Protein AF-A0A9K3JDZ4-F1 (afdb_monomer)

Solvent-accessible surface area (backbone atoms only — not comparable to full-atom values): 12492 Å² total; per-residue (Å²): 131,87,83,78,82,84,79,79,81,72,88,77,66,78,80,83,74,77,85,64,82,83,71,72,88,75,48,63,47,98,85,71,48,80,47,64,96,79,37,74,64,60,51,60,72,42,41,61,60,50,49,48,55,56,63,69,55,52,90,80,76,64,76,84,56,50,74,68,51,48,47,49,57,54,57,66,72,47,75,72,83,72,75,54,67,70,57,53,45,48,52,64,68,46,61,93,58,60,42,57,61,80,76,47,37,33,51,42,71,93,77,52,25,32,39,37,37,27,75,69,46,71,50,79,28,79,38,77,72,57,52,39,73,35,48,41,70,56,48,57,51,53,45,73,52,72,70,44,52,86,74,66,50,64,67,61,58,50,49,51,52,48,51,37,50,37,58,78,64,67,41,82,46,75,93,75,36,41,41,66,88,75,86,77,80,80,75,74,73,53,45,92,88,73,76,52,122

Foldseek 3Di:
DDDDDDDDDPPPPPDPPPPDPPPPDFDADPVRDTDDPPDPVNCVVCVVVVVVVVVVVPVPPPPPDDPVRVVVVVVVVDDPPDADPVVVVVCVVVVVPPQADFDAWEQDVVQRWIWTDHPNDIDIGSYLLSCLQDEPVNLVSHLVHDYHYVVVDPVVVVSSVVSVVCVVVPNPDPSSHHDYDDDDPPPPPQPPPPRDD

Organism: Helianthus annuus (NCBI:txid4232)

Mean predicted aligned error: 20.4 Å

Sequence (197 aa):
MPIEPETVDTENIDEIVFEGETSKSMYVRADGMEFDPFDKEWMKENLEDIDEQLKNRTSTDNPKDSFQEWRKRFLSKIEKPTPPETQVDFLKFEKVTPHGKILSWMFVKEIHCVAIKREHGIQYFNSMLSILTLPFYDVAALSKLEIMNRSNYYGATLFTRKVKFKRRRGWKDELYKPQFPVYQQIKFTLDPLTNTA

Structure (mmCIF, N/CA/C/O backbone):
data_AF-A0A9K3JDZ4-F1
#
_entry.id   AF-A0A9K3JDZ4-F1
#
loop_
_atom_site.group_PDB
_atom_site.id
_atom_site.type_symbol
_atom_site.label_atom_id
_atom_site.label_alt_id
_atom_site.label_comp_id
_atom_site.label_asym_id
_atom_site.label_entity_id
_atom_site.label_seq_id
_atom_site.pdbx_PDB_ins_code
_atom_site.Cartn_x
_atom_site.Cartn_y
_atom_site.Cartn_z
_atom_site.occupancy
_atom_site.B_iso_or_equiv
_atom_site.auth_seq_id
_atom_site.auth_comp_id
_atom_site.auth_asym_id
_atom_site.auth_atom_id
_atom_site.pdbx_PDB_model_num
ATOM 1 N N . MET A 1 1 ? 16.165 15.861 -39.637 1.00 44.31 1 MET A N 1
ATOM 2 C CA . MET A 1 1 ? 16.875 16.779 -38.723 1.00 44.31 1 MET A CA 1
ATOM 3 C C . MET A 1 1 ? 16.495 16.374 -37.309 1.00 44.31 1 MET A C 1
ATOM 5 O O . MET A 1 1 ? 15.303 16.169 -37.099 1.00 44.31 1 MET A O 1
ATOM 9 N N . PRO A 1 2 ? 17.444 16.131 -36.394 1.00 37.41 2 PRO A N 1
ATOM 10 C CA . PRO A 1 2 ? 17.107 15.819 -35.012 1.00 37.41 2 PRO A CA 1
ATOM 11 C C . PRO A 1 2 ? 16.624 17.096 -34.312 1.00 37.41 2 PRO A C 1
ATOM 13 O O . PRO A 1 2 ? 17.231 18.150 -34.464 1.00 37.41 2 PRO A O 1
ATOM 16 N N . ILE A 1 3 ? 15.494 16.996 -33.615 1.00 48.28 3 ILE A N 1
ATOM 17 C CA . ILE A 1 3 ? 14.913 18.069 -32.803 1.00 48.28 3 ILE A CA 1
ATOM 18 C C . ILE A 1 3 ? 15.656 18.049 -31.467 1.00 48.28 3 ILE A C 1
ATOM 20 O O . ILE A 1 3 ? 15.599 17.051 -30.747 1.00 48.28 3 ILE A O 1
ATOM 24 N N . GLU A 1 4 ? 16.403 19.110 -31.180 1.00 47.16 4 GLU A N 1
ATOM 25 C CA . GLU A 1 4 ? 17.063 19.307 -29.889 1.00 47.16 4 GLU A CA 1
ATOM 26 C C . GLU A 1 4 ? 16.011 19.615 -28.807 1.00 47.16 4 GLU A C 1
ATOM 28 O O . GLU A 1 4 ? 15.026 20.298 -29.098 1.00 47.16 4 GLU A O 1
ATOM 33 N N . PRO A 1 5 ? 16.159 19.102 -27.573 1.00 45.56 5 PRO A N 1
ATOM 34 C CA . PRO A 1 5 ? 15.237 19.427 -26.495 1.00 45.56 5 PRO A CA 1
ATOM 35 C C . PRO A 1 5 ? 15.520 20.836 -25.959 1.00 45.56 5 PRO A C 1
ATOM 37 O O . PRO A 1 5 ? 16.628 21.123 -25.510 1.00 45.56 5 PRO A O 1
ATOM 40 N N . GLU A 1 6 ? 14.494 21.687 -25.974 1.00 47.38 6 GLU A N 1
ATOM 41 C CA . GLU A 1 6 ? 14.499 23.002 -25.331 1.00 47.38 6 GLU A CA 1
ATOM 42 C C . GLU A 1 6 ? 14.830 22.857 -23.837 1.00 47.38 6 GLU A C 1
ATOM 44 O O . GLU A 1 6 ? 14.116 22.205 -23.069 1.00 47.38 6 GLU A O 1
ATOM 49 N N . THR A 1 7 ? 15.944 23.455 -23.422 1.00 48.59 7 THR A N 1
ATOM 50 C CA . THR A 1 7 ? 16.306 23.620 -22.017 1.00 48.59 7 THR A CA 1
ATOM 51 C C . THR A 1 7 ? 15.460 24.739 -21.430 1.00 48.59 7 THR A C 1
ATOM 53 O O . THR A 1 7 ? 15.586 25.893 -21.829 1.00 48.59 7 THR A O 1
ATOM 56 N N . VAL A 1 8 ? 14.580 24.401 -20.489 1.00 51.25 8 VAL A N 1
ATOM 57 C CA . VAL A 1 8 ? 13.848 25.398 -19.703 1.00 51.25 8 VAL A CA 1
ATOM 58 C C . VAL A 1 8 ? 14.807 25.965 -18.657 1.00 51.25 8 VAL A C 1
ATOM 60 O O . VAL A 1 8 ? 15.209 25.243 -17.743 1.00 51.25 8 VAL A O 1
ATOM 63 N N . ASP A 1 9 ? 15.173 27.238 -18.805 1.00 47.03 9 ASP A N 1
ATOM 64 C CA . ASP A 1 9 ? 15.953 27.992 -17.822 1.00 47.03 9 ASP A CA 1
ATOM 65 C C . ASP A 1 9 ? 15.181 28.087 -16.500 1.00 47.03 9 ASP A C 1
ATOM 67 O O . ASP A 1 9 ? 14.138 28.734 -16.394 1.00 47.03 9 ASP A O 1
ATOM 71 N N . THR A 1 10 ? 15.695 27.420 -15.468 1.00 49.97 10 THR A N 1
ATOM 72 C CA . THR A 1 10 ? 15.113 27.396 -14.116 1.00 49.97 10 THR A CA 1
ATOM 73 C C . THR A 1 10 ? 15.588 28.548 -13.227 1.00 49.97 10 THR A C 1
ATOM 75 O O . THR A 1 10 ? 15.271 28.565 -12.042 1.00 49.97 10 THR A O 1
ATOM 78 N N . GLU A 1 11 ? 16.350 29.504 -13.765 1.00 46.53 11 GLU A N 1
ATOM 79 C CA . GLU A 1 11 ? 16.953 30.598 -12.984 1.00 46.53 11 GLU A CA 1
ATOM 80 C C . GLU A 1 11 ? 15.954 31.701 -12.580 1.00 46.53 11 GLU A C 1
ATOM 82 O O . GLU A 1 11 ? 16.266 32.502 -11.709 1.00 46.53 11 GLU A O 1
ATOM 87 N N . ASN A 1 12 ? 14.732 31.693 -13.131 1.00 45.41 12 ASN A N 1
ATOM 88 C CA . ASN A 1 12 ? 13.666 32.661 -12.819 1.00 45.41 12 ASN A CA 1
ATOM 89 C C . ASN A 1 12 ? 12.438 32.031 -12.133 1.00 45.41 12 ASN A C 1
ATOM 91 O O . ASN A 1 12 ? 11.318 32.517 -12.287 1.00 45.41 12 ASN A O 1
ATOM 95 N N . ILE A 1 13 ? 12.605 30.923 -11.405 1.00 45.31 13 ILE A N 1
ATOM 96 C CA . ILE A 1 13 ? 11.536 30.449 -10.519 1.00 45.31 13 ILE A CA 1
ATOM 97 C C . ILE A 1 13 ? 11.670 31.221 -9.211 1.00 45.31 13 ILE A C 1
ATOM 99 O O . ILE A 1 13 ? 12.529 30.899 -8.391 1.00 45.31 13 ILE A O 1
ATOM 103 N N . ASP A 1 14 ? 10.823 32.236 -9.044 1.00 46.31 14 ASP A N 1
ATOM 104 C CA . ASP A 1 14 ? 10.695 32.985 -7.799 1.00 46.31 14 ASP A CA 1
ATOM 105 C C . ASP A 1 14 ? 10.553 32.014 -6.619 1.00 46.31 14 ASP A C 1
ATOM 107 O O . ASP A 1 14 ? 9.677 31.139 -6.585 1.00 46.31 14 ASP A O 1
ATOM 111 N N . GLU A 1 15 ? 11.460 32.149 -5.655 1.00 43.62 15 GLU A N 1
ATOM 112 C CA . GLU A 1 15 ? 11.436 31.413 -4.403 1.00 43.62 15 GLU A CA 1
ATOM 113 C C . GLU A 1 15 ? 10.112 31.718 -3.692 1.00 43.62 15 GLU A C 1
ATOM 115 O O . GLU A 1 15 ? 9.861 32.840 -3.255 1.00 43.62 15 GLU A O 1
ATOM 120 N N . ILE A 1 16 ? 9.229 30.720 -3.592 1.00 48.03 16 ILE A N 1
ATOM 121 C CA . ILE A 1 16 ? 7.997 30.842 -2.810 1.00 48.03 16 ILE A CA 1
ATOM 122 C C . ILE A 1 16 ? 8.401 30.838 -1.333 1.00 48.03 16 ILE A C 1
ATOM 124 O O . ILE A 1 16 ? 8.459 29.792 -0.679 1.00 48.03 16 ILE A O 1
ATOM 128 N N . VAL A 1 17 ? 8.698 32.026 -0.813 1.00 40.38 17 VAL A N 1
ATOM 129 C CA . VAL A 1 17 ? 8.842 32.284 0.616 1.00 40.38 17 VAL A CA 1
ATOM 130 C C . VAL A 1 17 ? 7.448 32.190 1.224 1.00 40.38 17 VAL A C 1
ATOM 132 O O . VAL A 1 17 ? 6.600 33.062 1.047 1.00 40.38 17 VAL A O 1
ATOM 135 N N . PHE A 1 18 ? 7.184 31.096 1.932 1.00 38.28 18 PHE A N 1
ATOM 136 C CA . PHE A 1 18 ? 6.033 31.031 2.819 1.00 38.28 18 PHE A CA 1
ATOM 137 C C . PHE A 1 18 ? 6.316 31.948 4.012 1.00 38.28 18 PHE A C 1
ATOM 139 O O . PHE A 1 18 ? 6.965 31.532 4.971 1.00 38.28 18 PHE A O 1
ATOM 146 N N . GLU A 1 19 ? 5.810 33.180 3.974 1.00 45.56 19 GLU A N 1
ATOM 147 C CA . GLU A 1 19 ? 5.595 33.989 5.177 1.00 45.56 19 GLU A CA 1
ATOM 148 C C .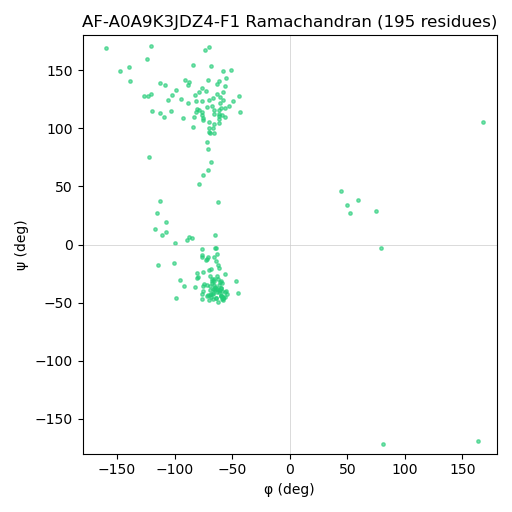 GLU A 1 19 ? 4.459 33.352 5.994 1.00 45.56 19 GLU A C 1
ATOM 150 O O . GLU A 1 19 ? 3.324 33.816 6.038 1.00 45.56 19 GLU A O 1
ATOM 155 N N . GLY A 1 20 ? 4.747 32.200 6.596 1.00 39.72 20 GLY A N 1
ATOM 156 C CA . GLY A 1 20 ? 3.959 31.696 7.704 1.00 39.72 20 GLY A CA 1
ATOM 157 C C . GLY A 1 20 ? 4.396 32.460 8.939 1.00 39.72 20 GLY A C 1
ATOM 158 O O . GLY A 1 20 ? 5.555 32.343 9.337 1.00 39.72 20 GLY A O 1
ATOM 159 N N . GLU A 1 21 ? 3.489 33.234 9.532 1.00 45.09 21 GLU A N 1
ATOM 160 C CA . GLU A 1 21 ? 3.682 33.817 10.857 1.00 45.09 21 GLU A CA 1
ATOM 161 C C . GLU A 1 21 ? 4.278 32.751 11.782 1.00 45.09 21 GLU A C 1
ATOM 163 O O . GLU A 1 21 ? 3.665 31.721 12.075 1.00 45.09 21 GLU A O 1
ATOM 168 N N . THR A 1 22 ? 5.516 32.970 12.220 1.00 47.84 22 THR A N 1
ATOM 169 C CA . THR A 1 22 ? 6.194 32.109 13.185 1.00 47.84 22 THR A CA 1
ATOM 170 C C . THR A 1 22 ? 5.618 32.370 14.573 1.00 47.84 22 THR A C 1
ATOM 172 O O . THR A 1 22 ? 6.330 32.783 15.488 1.00 47.84 22 THR A O 1
ATOM 175 N N . SER A 1 23 ? 4.316 32.158 14.757 1.00 52.31 23 SER A N 1
ATOM 176 C CA . SER A 1 23 ? 3.735 32.059 16.086 1.00 52.31 23 SER A CA 1
ATOM 177 C C . SER A 1 23 ? 4.226 30.742 16.680 1.00 52.31 23 SER A C 1
ATOM 179 O O . SER A 1 23 ? 3.761 29.655 16.323 1.00 52.31 23 SER A O 1
ATOM 181 N N . LYS A 1 24 ? 5.246 30.840 17.534 1.00 52.06 24 LYS A N 1
ATOM 182 C CA . LYS A 1 24 ? 5.748 29.754 18.383 1.00 52.06 24 LYS A CA 1
ATOM 183 C C . LYS A 1 24 ? 4.533 29.044 18.996 1.00 52.06 24 LYS A C 1
ATOM 185 O O . LYS A 1 24 ? 3.664 29.711 19.541 1.00 52.06 24 LYS A O 1
ATOM 190 N N . SER A 1 25 ? 4.428 27.722 18.878 1.00 52.03 25 SER A N 1
ATOM 191 C CA . SER A 1 25 ? 3.328 26.984 19.510 1.00 52.03 25 SER A CA 1
ATOM 192 C C . SER A 1 25 ? 3.409 27.174 21.028 1.00 52.03 25 SER A C 1
ATOM 194 O O . SER A 1 25 ? 4.355 26.682 21.645 1.00 52.03 25 SER A O 1
ATOM 196 N N . MET A 1 26 ? 2.458 27.910 21.601 1.00 57.22 26 MET A N 1
ATOM 197 C CA . MET A 1 26 ? 2.395 28.221 23.030 1.00 57.22 26 MET A CA 1
ATOM 198 C C . MET A 1 26 ? 1.632 27.120 23.766 1.00 57.22 26 MET A C 1
ATOM 200 O O . MET A 1 26 ? 0.595 26.650 23.290 1.00 57.22 26 MET A O 1
ATOM 204 N N . TYR A 1 27 ? 2.132 26.697 24.925 1.00 56.25 27 TYR A N 1
ATOM 205 C CA . TYR A 1 27 ? 1.358 25.845 25.822 1.00 56.25 27 TYR A CA 1
ATOM 206 C C . TYR A 1 27 ? 0.434 26.749 26.638 1.00 56.25 27 TYR A C 1
ATOM 208 O O . TYR A 1 27 ? 0.881 27.730 27.220 1.00 56.25 27 TYR A O 1
ATOM 216 N N . VAL A 1 28 ? -0.860 26.442 26.668 1.00 60.34 28 VAL A N 1
ATOM 217 C CA . VAL A 1 28 ? -1.865 27.237 27.388 1.00 60.34 28 VAL A CA 1
ATOM 218 C C . VAL A 1 28 ? -2.529 26.336 28.422 1.00 60.34 28 VAL A C 1
ATOM 220 O O . VAL A 1 28 ? -2.933 25.214 28.101 1.00 60.34 28 VAL A 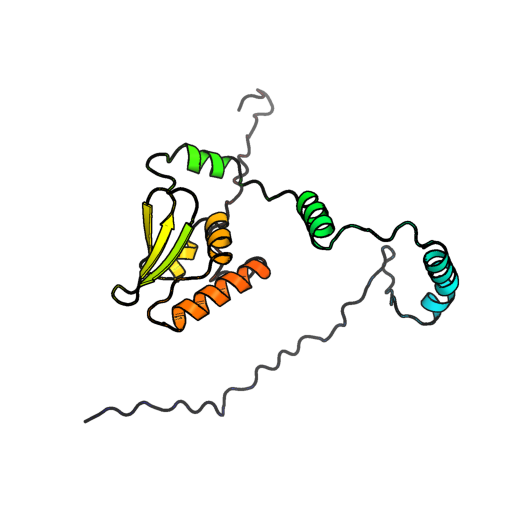O 1
ATOM 223 N N . ARG A 1 29 ? -2.595 26.789 29.678 1.00 61.91 29 ARG A N 1
ATOM 224 C CA . ARG A 1 29 ? -3.282 26.065 30.764 1.00 61.91 29 ARG A CA 1
ATOM 225 C C . ARG A 1 29 ? -4.804 26.170 30.612 1.00 61.91 29 ARG A C 1
ATOM 227 O O . ARG A 1 29 ? -5.306 26.988 29.848 1.00 61.91 29 ARG A O 1
ATOM 234 N N . ALA A 1 30 ? -5.547 25.360 31.370 1.00 61.56 30 ALA A N 1
ATOM 235 C CA . ALA A 1 30 ? -7.016 25.367 31.364 1.00 61.56 30 ALA A CA 1
ATOM 236 C C . ALA A 1 30 ? -7.625 26.749 31.688 1.00 61.56 30 ALA A C 1
ATOM 238 O O . ALA A 1 30 ? -8.712 27.061 31.211 1.00 61.56 30 ALA A O 1
ATOM 239 N N . ASP A 1 31 ? -6.885 27.590 32.415 1.00 64.94 31 ASP A N 1
ATOM 240 C CA . ASP A 1 31 ? -7.291 28.948 32.797 1.00 64.94 31 ASP A CA 1
ATOM 241 C C . ASP A 1 31 ? -6.978 30.007 31.718 1.00 64.94 31 ASP A C 1
ATOM 243 O O . ASP A 1 31 ? -7.142 31.202 31.946 1.00 64.94 31 ASP A O 1
ATOM 247 N N . GLY A 1 32 ? -6.492 29.595 30.541 1.00 64.06 32 GLY A N 1
ATOM 248 C CA . GLY A 1 32 ? -6.193 30.487 29.415 1.00 64.06 32 GLY A CA 1
ATOM 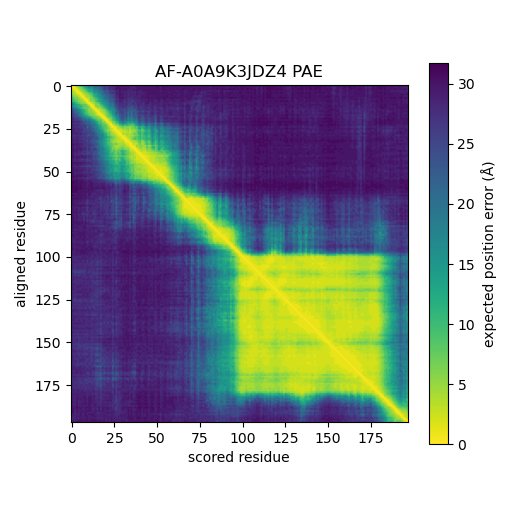249 C C . GLY A 1 32 ? -4.869 31.252 29.524 1.00 64.06 32 GLY A C 1
ATOM 250 O O . GLY A 1 32 ? -4.504 31.954 28.585 1.00 64.06 32 GLY A O 1
ATOM 251 N N . MET A 1 33 ? -4.131 31.103 30.628 1.00 66.31 33 MET A N 1
ATOM 252 C CA . MET A 1 33 ? -2.797 31.688 30.787 1.00 66.31 33 MET A CA 1
ATOM 253 C C . MET A 1 33 ? -1.743 30.896 30.007 1.00 66.31 33 MET A C 1
ATOM 255 O O . MET A 1 33 ? -1.709 29.658 30.049 1.00 66.31 33 MET A O 1
ATOM 259 N N . GLU A 1 34 ? -0.881 31.633 29.306 1.00 67.38 34 GLU A N 1
ATOM 260 C CA . GLU A 1 34 ? 0.294 31.095 28.627 1.00 67.38 34 GLU A CA 1
ATOM 261 C C . GLU A 1 34 ? 1.244 30.494 29.667 1.00 67.38 34 GLU A C 1
ATOM 263 O O . GLU A 1 34 ? 1.544 31.095 30.697 1.00 67.38 34 GLU A O 1
ATOM 268 N N . PHE A 1 35 ? 1.666 29.261 29.423 1.00 61.72 35 PHE A N 1
ATOM 269 C CA . PHE A 1 35 ? 2.530 28.501 30.304 1.00 61.72 35 PHE A CA 1
ATOM 270 C C . PHE A 1 35 ? 3.808 28.159 29.556 1.00 61.72 35 PHE A C 1
ATOM 272 O O . PHE A 1 35 ? 3.782 27.382 28.603 1.00 61.72 35 PHE A O 1
ATOM 279 N N . ASP A 1 36 ? 4.933 28.706 30.007 1.00 66.75 36 ASP A N 1
ATOM 280 C CA . ASP A 1 36 ? 6.241 28.239 29.568 1.00 66.75 36 ASP A CA 1
ATOM 281 C C . ASP A 1 36 ? 6.742 27.168 30.557 1.00 66.75 36 ASP A C 1
ATOM 283 O O . ASP A 1 36 ? 7.094 27.493 31.694 1.00 66.75 36 ASP A O 1
ATOM 287 N N . PRO A 1 37 ? 6.781 25.879 30.161 1.00 57.31 37 PRO A N 1
ATOM 288 C CA . PRO A 1 37 ? 7.279 24.801 31.015 1.00 57.31 37 PRO A CA 1
ATOM 289 C C . PRO A 1 37 ? 8.779 24.914 31.341 1.00 57.31 37 PRO A C 1
ATOM 291 O O . PRO A 1 37 ? 9.291 24.088 32.094 1.00 57.31 37 PRO A O 1
ATOM 294 N N . PHE A 1 38 ? 9.486 25.902 30.784 1.00 57.56 38 PHE A N 1
ATOM 295 C CA . PHE A 1 38 ? 10.894 26.191 31.061 1.00 57.56 38 PHE A CA 1
ATOM 296 C C . PHE A 1 38 ? 11.120 27.567 31.701 1.00 57.56 38 PHE A C 1
ATOM 298 O O . PHE A 1 38 ? 12.268 28.020 31.773 1.00 57.56 38 PHE A O 1
ATOM 305 N N . ASP A 1 39 ? 10.062 28.225 32.185 1.00 72.12 39 ASP A N 1
ATOM 306 C CA . ASP A 1 39 ? 10.203 29.498 32.884 1.00 72.12 39 ASP A CA 1
ATOM 307 C C . ASP A 1 39 ? 11.024 29.335 34.174 1.00 72.12 39 ASP A C 1
ATOM 309 O O . ASP A 1 39 ? 10.875 28.370 34.928 1.00 72.12 39 ASP A O 1
ATOM 313 N N . LYS A 1 40 ? 11.923 30.286 34.437 1.00 65.81 40 LYS A N 1
ATOM 314 C CA . LYS A 1 40 ? 12.887 30.210 35.546 1.00 65.81 40 LYS A CA 1
ATOM 315 C C . LYS A 1 40 ? 12.210 30.295 36.909 1.00 65.81 40 LYS A C 1
ATOM 317 O O . LYS A 1 40 ? 12.746 29.754 37.874 1.00 65.81 40 LYS A O 1
ATOM 322 N N . GLU A 1 41 ? 11.079 30.987 36.992 1.00 69.44 41 GLU A N 1
ATOM 323 C CA . GLU A 1 41 ? 10.291 31.113 38.221 1.00 69.44 41 GLU A CA 1
ATOM 324 C C . GLU A 1 41 ? 9.509 29.825 38.493 1.00 69.44 41 GLU A C 1
ATOM 326 O O . GLU A 1 41 ? 9.652 29.250 39.571 1.00 69.44 41 GLU A O 1
ATOM 331 N N . TRP A 1 42 ? 8.834 29.275 37.477 1.00 68.12 42 TRP A N 1
ATOM 332 C CA . TRP A 1 42 ? 8.150 27.983 37.581 1.00 68.12 42 TRP A CA 1
ATOM 333 C C . TRP A 1 42 ? 9.117 26.845 37.926 1.00 68.12 42 TRP A C 1
ATOM 335 O O . TRP A 1 42 ? 8.847 26.043 38.817 1.00 68.12 42 TRP A O 1
ATOM 345 N N . MET A 1 43 ? 10.284 26.801 37.277 1.00 60.31 43 MET A N 1
ATOM 346 C CA . MET A 1 43 ? 11.302 25.792 37.568 1.00 60.31 43 MET A CA 1
ATOM 347 C C . MET A 1 43 ? 11.811 25.882 39.005 1.00 60.31 43 MET A C 1
ATOM 349 O O . MET A 1 43 ? 12.094 24.843 39.581 1.00 60.31 43 MET A O 1
ATOM 353 N N . LYS A 1 44 ? 11.920 27.081 39.598 1.00 71.50 44 LYS A N 1
ATOM 354 C CA . LYS A 1 44 ? 12.325 27.246 41.005 1.00 71.50 44 LYS A CA 1
ATOM 355 C C . LYS A 1 44 ? 11.249 26.783 41.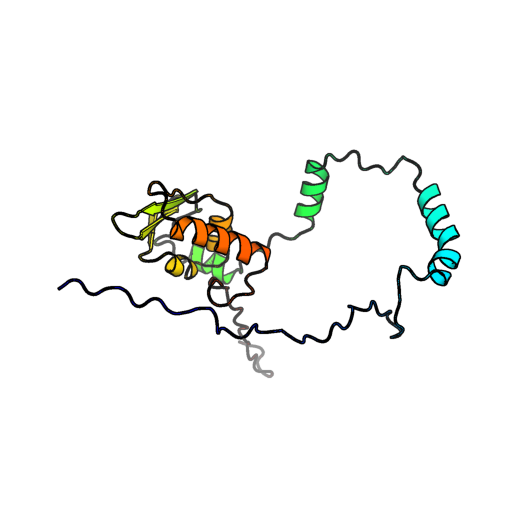977 1.00 71.50 44 LYS A C 1
ATOM 357 O O . LYS A 1 44 ? 11.585 26.103 42.936 1.00 71.50 44 LYS A O 1
ATOM 362 N N . GLU A 1 45 ? 9.989 27.124 41.721 1.00 69.19 45 GLU A N 1
ATOM 363 C CA . GLU A 1 45 ? 8.870 26.716 42.580 1.00 69.19 45 GLU A CA 1
ATOM 364 C C . GLU A 1 45 ? 8.618 25.208 42.532 1.00 69.19 45 GLU A C 1
ATOM 366 O O . GLU A 1 45 ? 8.257 24.613 43.537 1.00 69.19 45 GLU A O 1
ATOM 371 N N . ASN A 1 46 ? 8.852 24.576 41.380 1.00 67.19 46 ASN A N 1
ATOM 372 C CA . ASN A 1 46 ? 8.601 23.148 41.186 1.00 67.19 46 ASN A CA 1
ATOM 373 C C . ASN A 1 46 ? 9.880 22.306 41.310 1.00 67.19 46 ASN A C 1
ATOM 375 O O . ASN A 1 46 ? 9.829 21.093 41.142 1.00 67.19 46 ASN A O 1
ATOM 379 N N . LEU A 1 47 ? 11.038 22.919 41.589 1.00 69.19 47 LEU A N 1
ATOM 380 C CA . LEU A 1 47 ? 12.326 22.220 41.679 1.00 69.19 47 LEU A CA 1
ATOM 381 C C . LEU A 1 47 ? 12.361 21.259 42.866 1.00 69.19 47 LEU A C 1
ATOM 383 O O . LEU A 1 47 ? 12.899 20.167 42.725 1.00 69.19 47 LEU A O 1
ATOM 387 N N . GLU A 1 48 ? 11.772 21.644 43.999 1.00 67.44 48 GLU A N 1
ATOM 388 C CA . GLU A 1 48 ? 11.687 20.795 45.192 1.00 67.44 48 GLU A CA 1
ATOM 389 C C . GLU A 1 48 ? 10.738 19.617 44.961 1.00 67.44 48 GLU A C 1
ATOM 391 O O . GLU A 1 48 ? 11.131 18.485 45.217 1.00 67.44 48 GLU A O 1
ATOM 396 N N . ASP A 1 49 ? 9.573 19.845 44.347 1.00 67.88 49 ASP A N 1
ATOM 397 C CA . ASP A 1 49 ? 8.630 18.783 43.969 1.00 67.88 49 ASP A CA 1
ATOM 398 C C . ASP A 1 49 ? 9.214 17.832 42.908 1.00 67.88 49 ASP A C 1
ATOM 400 O O . ASP A 1 49 ? 9.014 16.617 42.962 1.00 67.88 49 ASP A O 1
ATOM 404 N N . ILE A 1 50 ? 9.963 18.358 41.932 1.00 63.81 50 ILE A N 1
ATOM 405 C CA . ILE A 1 50 ? 10.650 17.565 40.900 1.00 63.81 50 ILE A CA 1
ATOM 406 C C . ILE A 1 50 ? 11.794 16.756 41.521 1.00 63.81 50 ILE A C 1
ATOM 408 O O . ILE A 1 50 ? 11.965 15.582 41.186 1.00 63.81 50 ILE A O 1
ATOM 412 N N . ASP A 1 51 ? 12.572 17.357 42.421 1.00 66.31 51 ASP A N 1
ATOM 413 C CA . ASP A 1 51 ? 13.665 16.694 43.131 1.00 66.31 51 ASP A CA 1
ATOM 414 C C . ASP A 1 51 ? 13.126 15.650 44.119 1.00 66.31 51 ASP A C 1
ATOM 416 O O . ASP A 1 51 ? 13.676 14.558 44.225 1.00 66.31 51 ASP A O 1
ATOM 420 N N . GLU A 1 52 ? 11.987 15.905 44.762 1.00 67.50 52 GLU A N 1
ATOM 421 C CA . GLU A 1 52 ? 11.275 14.946 45.605 1.00 67.50 52 GLU A CA 1
ATOM 422 C C . GLU A 1 52 ? 10.671 13.804 44.770 1.00 67.50 52 GLU A C 1
ATOM 424 O O . GLU A 1 52 ? 10.804 12.641 45.145 1.00 67.50 52 GLU A O 1
ATOM 429 N N . GLN A 1 53 ? 10.123 14.068 43.576 1.00 61.69 53 GLN A N 1
ATOM 430 C CA . GLN A 1 53 ? 9.712 13.023 42.622 1.00 61.69 53 GLN A CA 1
ATOM 431 C C . GLN A 1 53 ? 10.895 12.206 42.077 1.00 61.69 53 GLN A C 1
ATOM 433 O O . GLN A 1 53 ? 10.762 11.001 41.841 1.00 61.69 53 GLN A O 1
ATOM 438 N N . LEU A 1 54 ? 12.062 12.825 41.885 1.00 59.34 54 LEU A N 1
ATOM 439 C CA . LEU A 1 54 ? 13.295 12.150 41.469 1.00 59.34 54 LEU A CA 1
ATOM 440 C C . LEU A 1 54 ? 13.929 11.343 42.610 1.00 59.34 54 LEU A C 1
ATOM 442 O O . LEU A 1 54 ? 14.466 10.268 42.352 1.00 59.34 54 LEU A O 1
ATOM 446 N N . LYS A 1 55 ? 13.824 11.803 43.861 1.00 64.50 55 LYS A N 1
ATOM 447 C CA . LYS A 1 55 ? 14.270 11.089 45.071 1.00 64.50 55 LYS A CA 1
ATOM 448 C C . LYS A 1 55 ? 13.322 9.948 45.452 1.00 64.50 55 LYS A C 1
ATOM 450 O O . LYS A 1 55 ? 13.783 8.880 45.853 1.00 64.50 55 LYS A O 1
ATOM 455 N N . ASN A 1 56 ? 12.015 10.133 45.246 1.00 56.16 56 ASN A N 1
ATOM 456 C CA . ASN A 1 56 ? 10.980 9.109 45.422 1.00 56.16 56 ASN A CA 1
ATOM 457 C C . ASN A 1 56 ? 10.937 8.093 44.273 1.00 56.16 56 ASN A C 1
ATOM 459 O O . ASN A 1 56 ? 10.316 7.041 44.419 1.00 56.16 56 ASN A O 1
ATOM 463 N N . ARG A 1 57 ? 11.676 8.317 43.174 1.00 50.91 57 ARG A N 1
ATOM 464 C CA . ARG A 1 57 ? 12.143 7.228 42.301 1.00 50.91 57 ARG A CA 1
ATOM 465 C C . ARG A 1 57 ? 13.223 6.427 43.026 1.00 50.91 57 ARG A C 1
ATOM 467 O O . ARG A 1 57 ? 14.376 6.348 42.611 1.00 50.91 57 ARG A O 1
ATOM 474 N N . THR A 1 58 ? 12.831 5.782 44.117 1.00 44.12 58 THR A N 1
ATOM 475 C CA . THR A 1 58 ? 13.568 4.640 44.636 1.00 44.12 58 THR A CA 1
ATOM 476 C C . THR A 1 58 ? 13.612 3.603 43.515 1.00 44.12 58 THR A C 1
ATOM 478 O O . THR A 1 58 ? 12.603 3.317 42.870 1.00 44.12 58 THR A O 1
ATOM 481 N N . SER A 1 59 ? 14.807 3.084 43.246 1.00 50.75 59 SER A N 1
ATOM 482 C CA . SER A 1 59 ? 15.176 2.160 42.165 1.00 50.75 59 SER A CA 1
ATOM 483 C C . SER A 1 59 ? 14.482 0.782 42.197 1.00 50.75 59 SER A C 1
ATOM 485 O O . SER A 1 59 ? 15.097 -0.231 41.865 1.00 50.75 59 SER A O 1
ATOM 487 N N . THR A 1 60 ? 13.216 0.713 42.600 1.00 48.16 60 THR A N 1
ATOM 488 C CA . THR A 1 60 ? 12.345 -0.469 42.575 1.00 48.16 60 THR A CA 1
ATOM 489 C C . THR A 1 60 ? 11.372 -0.481 41.394 1.00 48.16 60 THR A C 1
ATOM 491 O O . THR A 1 60 ? 10.913 -1.560 41.036 1.00 48.16 60 THR A O 1
ATOM 494 N N . ASP A 1 61 ? 11.165 0.654 40.715 1.00 48.78 61 ASP A N 1
ATOM 495 C CA . ASP A 1 61 ? 10.326 0.773 39.508 1.00 48.78 61 ASP A CA 1
ATOM 496 C C . ASP A 1 61 ? 11.137 1.103 38.243 1.00 48.78 61 ASP A C 1
ATOM 498 O O . ASP A 1 61 ? 10.696 1.821 37.347 1.00 48.78 61 ASP A O 1
ATOM 502 N N . ASN A 1 62 ? 12.341 0.542 38.117 1.00 53.12 62 ASN A N 1
ATOM 503 C CA . ASN A 1 62 ? 12.888 0.347 36.777 1.00 53.12 62 ASN A CA 1
ATOM 504 C C . ASN A 1 62 ? 12.087 -0.787 36.127 1.00 53.12 62 ASN A C 1
ATOM 506 O O . ASN A 1 62 ? 12.146 -1.913 36.634 1.00 53.12 62 ASN A O 1
ATOM 510 N N . PRO A 1 63 ? 11.362 -0.559 35.013 1.00 52.19 63 PRO A N 1
ATOM 511 C CA . PRO A 1 63 ? 10.757 -1.657 34.289 1.00 52.19 63 PRO A CA 1
ATOM 512 C C . PRO A 1 63 ? 11.906 -2.553 33.824 1.00 52.19 63 PRO A C 1
ATOM 514 O O . PRO A 1 63 ? 12.665 -2.194 32.928 1.00 52.19 63 PRO A O 1
ATOM 517 N N . LYS A 1 64 ? 12.042 -3.731 34.441 1.00 57.41 64 LYS A N 1
ATOM 518 C CA . LYS A 1 64 ? 12.884 -4.826 33.930 1.00 57.41 64 LYS A CA 1
ATOM 519 C C . LYS A 1 64 ? 12.380 -5.351 32.584 1.00 57.41 64 LYS A C 1
ATOM 521 O O . LYS A 1 64 ? 12.998 -6.244 32.014 1.00 57.41 64 LYS A O 1
ATOM 526 N N . ASP A 1 65 ? 11.263 -4.813 32.104 1.00 54.84 65 ASP A N 1
ATOM 527 C CA . ASP A 1 65 ? 10.723 -5.111 30.799 1.00 54.84 65 ASP A CA 1
ATOM 528 C C . ASP A 1 65 ? 11.759 -4.736 29.738 1.00 54.84 65 ASP A C 1
ATOM 530 O O . ASP A 1 65 ? 12.106 -3.566 29.548 1.00 54.84 65 ASP A O 1
ATOM 534 N N . SER A 1 66 ? 12.222 -5.738 28.995 1.00 73.94 66 SER A N 1
ATOM 535 C CA . SER A 1 66 ? 12.952 -5.494 27.756 1.00 73.94 66 SER A CA 1
ATOM 536 C C . SER A 1 66 ? 12.131 -4.542 26.881 1.00 73.94 66 SER A C 1
ATOM 538 O O . SER A 1 66 ? 10.897 -4.580 26.894 1.00 73.94 66 SER A O 1
ATOM 540 N N . PHE A 1 67 ? 12.777 -3.720 26.050 1.00 59.72 67 PHE A N 1
ATOM 541 C CA . PHE A 1 67 ? 12.080 -2.850 25.091 1.00 59.72 67 PHE A CA 1
ATOM 542 C C . PHE A 1 67 ? 10.982 -3.601 24.309 1.00 59.72 67 PHE A C 1
ATOM 544 O O . PHE A 1 67 ? 9.940 -3.039 23.972 1.00 59.72 67 PHE A O 1
ATOM 551 N N . GLN A 1 68 ? 11.181 -4.899 24.058 1.00 60.75 68 GLN A N 1
ATOM 552 C CA . GLN A 1 68 ? 10.190 -5.766 23.423 1.00 60.75 68 GLN A CA 1
ATOM 553 C C . GLN A 1 68 ? 8.925 -5.999 24.264 1.00 60.75 68 GLN A C 1
ATOM 555 O O . GLN A 1 68 ? 7.830 -6.057 23.706 1.00 60.75 68 GLN A O 1
ATOM 560 N N . GLU A 1 69 ? 9.053 -6.135 25.579 1.00 76.31 69 GLU A N 1
ATOM 561 C CA . GLU A 1 69 ? 7.954 -6.373 26.520 1.00 76.31 69 GLU A CA 1
ATOM 562 C C . GLU A 1 69 ? 7.169 -5.089 26.773 1.00 76.31 69 GLU A C 1
ATOM 564 O O . GLU A 1 69 ? 5.940 -5.095 26.658 1.00 76.31 69 GLU A O 1
ATOM 569 N N . TRP A 1 70 ? 7.871 -3.965 26.949 1.00 75.25 70 TRP A N 1
ATOM 570 C CA . TRP A 1 70 ? 7.249 -2.642 26.982 1.00 75.25 70 TRP A CA 1
ATOM 571 C C . TRP A 1 70 ? 6.483 -2.360 25.685 1.00 75.25 70 TRP A C 1
ATOM 573 O O . TRP A 1 70 ? 5.312 -1.983 25.713 1.00 75.25 70 TRP A O 1
ATOM 583 N N . ARG A 1 71 ? 7.092 -2.642 24.525 1.00 60.22 71 ARG A N 1
ATOM 584 C CA . ARG A 1 71 ? 6.444 -2.485 23.217 1.00 60.22 71 ARG A CA 1
ATOM 585 C C . ARG A 1 71 ? 5.215 -3.382 23.070 1.00 60.22 71 ARG A C 1
ATOM 587 O O . ARG A 1 71 ? 4.224 -2.935 22.501 1.00 60.22 71 ARG A O 1
ATOM 594 N N . LYS A 1 72 ? 5.244 -4.626 23.562 1.00 72.94 72 LYS A N 1
ATOM 595 C CA . LYS A 1 72 ? 4.073 -5.523 23.557 1.00 72.94 72 LYS A CA 1
ATOM 596 C C . LYS A 1 72 ? 2.940 -4.968 24.422 1.00 72.94 72 LYS A C 1
ATOM 598 O O . LYS A 1 72 ? 1.813 -4.920 23.940 1.00 72.94 72 LYS A O 1
ATOM 603 N N . ARG A 1 73 ? 3.244 -4.495 25.637 1.00 74.81 73 ARG A N 1
ATOM 604 C CA . ARG A 1 73 ? 2.271 -3.863 26.551 1.00 74.81 73 ARG A CA 1
ATOM 605 C C . ARG A 1 73 ? 1.710 -2.551 25.995 1.00 74.81 73 ARG A C 1
ATOM 607 O O . ARG A 1 73 ? 0.532 -2.257 26.158 1.00 74.81 73 ARG A O 1
ATOM 614 N N . PHE A 1 74 ? 2.533 -1.764 25.308 1.00 69.69 74 PHE A N 1
ATOM 615 C CA . PHE A 1 74 ? 2.103 -0.536 24.641 1.00 69.69 74 PHE A CA 1
ATOM 616 C C . PHE A 1 74 ? 1.184 -0.835 23.448 1.00 69.69 74 PHE A C 1
ATOM 618 O O . PHE A 1 74 ? 0.117 -0.244 23.314 1.00 69.69 74 PHE A O 1
ATOM 625 N N . LEU A 1 75 ? 1.551 -1.811 22.612 1.00 60.62 75 LEU A N 1
ATOM 626 C CA . LEU A 1 75 ? 0.748 -2.231 21.461 1.00 60.62 75 LEU A CA 1
ATOM 627 C C . LEU A 1 75 ? -0.539 -2.972 21.847 1.00 60.62 75 LEU A C 1
ATOM 629 O O . LEU A 1 75 ? -1.446 -3.019 21.024 1.00 60.62 75 LEU A O 1
ATOM 633 N N . SER A 1 76 ? -0.632 -3.555 23.046 1.00 69.44 76 SER A N 1
ATOM 634 C CA . SER A 1 76 ? -1.874 -4.156 23.550 1.00 69.44 76 SER A CA 1
ATOM 635 C C . SER A 1 76 ? -2.854 -3.128 24.117 1.00 69.44 76 SER A C 1
ATOM 637 O O . SER A 1 76 ? -4.044 -3.405 24.149 1.00 69.44 76 SER A O 1
ATOM 639 N N . LYS A 1 77 ? -2.369 -1.958 24.561 1.00 68.31 77 LYS A N 1
ATOM 640 C CA . LYS A 1 77 ? -3.213 -0.835 25.012 1.00 68.31 77 LYS A CA 1
ATOM 641 C C . LYS A 1 77 ? -3.861 -0.079 23.852 1.00 68.31 77 LYS A C 1
ATOM 643 O O . LYS A 1 77 ? -4.880 0.572 24.042 1.00 68.31 77 LYS A O 1
ATOM 648 N N . ILE A 1 78 ? -3.265 -0.148 22.664 1.00 52.94 78 ILE A N 1
ATOM 649 C CA . ILE A 1 78 ? -3.862 0.380 21.440 1.00 52.94 78 ILE A CA 1
ATOM 650 C C . ILE A 1 78 ? -4.811 -0.696 20.918 1.00 52.94 78 ILE A C 1
ATOM 652 O O . ILE A 1 78 ? -4.351 -1.735 20.436 1.00 52.94 78 ILE A O 1
ATOM 656 N N . GLU A 1 79 ? -6.121 -0.460 21.001 1.00 52.84 79 GLU A N 1
ATOM 657 C CA . GLU A 1 79 ? -7.084 -1.293 20.285 1.00 52.84 79 GLU A CA 1
ATOM 658 C C . GLU A 1 79 ? -6.662 -1.340 18.817 1.00 52.84 79 GLU A C 1
ATOM 660 O O . GLU A 1 79 ? -6.524 -0.313 18.142 1.00 52.84 79 GLU A O 1
ATOM 665 N N . LYS A 1 80 ? -6.364 -2.546 18.320 1.00 55.72 80 LYS A N 1
ATOM 666 C CA . LYS A 1 80 ? -6.129 -2.720 16.888 1.00 55.72 80 LYS A CA 1
ATOM 667 C C . LYS A 1 80 ? -7.409 -2.237 16.219 1.00 55.72 80 LYS A C 1
ATOM 669 O O . LYS A 1 80 ? -8.452 -2.772 16.579 1.00 55.72 80 LYS A O 1
ATOM 674 N N . PRO A 1 81 ? -7.353 -1.273 15.285 1.00 49.66 81 PRO A N 1
ATOM 675 C CA . PRO A 1 81 ? -8.558 -0.785 14.642 1.00 49.66 81 PRO A CA 1
ATOM 676 C C . PRO A 1 81 ? -9.266 -1.980 14.017 1.00 49.66 81 PRO A C 1
ATOM 678 O O . PRO A 1 81 ? -8.747 -2.595 13.078 1.00 49.66 81 PRO A O 1
ATOM 681 N N . THR A 1 82 ? -10.401 -2.347 14.603 1.00 50.38 82 THR A N 1
ATOM 682 C CA . THR A 1 82 ? -11.229 -3.433 14.111 1.00 50.38 82 THR A CA 1
ATOM 683 C C . THR A 1 82 ? -11.773 -2.974 12.765 1.00 50.38 82 THR A C 1
ATOM 685 O O . THR A 1 82 ? -12.289 -1.856 12.675 1.00 50.38 82 THR A O 1
ATOM 688 N N . PRO A 1 83 ? -11.589 -3.748 11.685 1.00 53.03 83 PRO A N 1
ATOM 689 C CA . PRO A 1 83 ? -12.241 -3.427 10.430 1.00 53.03 83 PRO A CA 1
ATOM 690 C C . PRO A 1 83 ? -13.755 -3.333 10.656 1.00 53.03 83 PRO A C 1
ATOM 692 O O . PRO A 1 83 ? -14.292 -4.166 11.390 1.00 53.03 83 PRO A O 1
ATOM 695 N N . PRO A 1 84 ? -14.431 -2.318 10.091 1.00 58.19 84 PRO A N 1
ATOM 696 C CA . PRO A 1 84 ? -15.860 -2.120 10.296 1.00 58.19 84 PRO A CA 1
ATOM 697 C C . PRO A 1 84 ? -16.644 -3.379 9.921 1.00 58.19 84 PRO A C 1
ATOM 699 O O . PRO A 1 84 ? -16.291 -4.070 8.963 1.00 58.19 84 PRO A O 1
ATOM 702 N N . GLU A 1 85 ? -17.704 -3.674 10.674 1.00 62.09 85 GLU A N 1
ATOM 703 C CA . GLU A 1 85 ? -18.497 -4.903 10.525 1.00 62.09 85 GLU A CA 1
ATOM 704 C C . GLU A 1 85 ? -19.013 -5.076 9.097 1.00 62.09 85 GLU A C 1
ATOM 706 O O . GLU A 1 85 ? -18.869 -6.146 8.523 1.00 62.09 85 GLU A O 1
ATOM 711 N N . THR A 1 86 ? -19.443 -3.989 8.454 1.00 53.84 86 THR A N 1
ATOM 712 C CA . THR A 1 86 ? -19.856 -3.965 7.043 1.00 53.84 86 THR A CA 1
ATOM 713 C C . THR A 1 86 ? -18.756 -4.381 6.073 1.00 53.84 86 THR A C 1
ATOM 715 O O . THR A 1 86 ? -19.044 -4.970 5.039 1.00 53.84 86 THR A O 1
ATOM 718 N N . GLN A 1 87 ? -17.489 -4.115 6.386 1.00 55.94 87 GLN A N 1
ATOM 719 C CA . GLN A 1 87 ? -16.351 -4.499 5.556 1.00 55.94 87 GLN A CA 1
ATOM 720 C C . GLN A 1 87 ? -15.938 -5.950 5.800 1.00 55.94 87 GLN A C 1
ATOM 722 O O . GLN A 1 87 ? -15.567 -6.658 4.865 1.00 55.94 87 GLN A O 1
ATOM 727 N N . VAL A 1 88 ? -16.032 -6.401 7.051 1.00 55.28 88 VAL A N 1
ATOM 728 C CA . VAL A 1 88 ? -15.880 -7.811 7.414 1.00 55.28 88 VAL A CA 1
ATOM 729 C C . VAL A 1 88 ? -16.987 -8.637 6.755 1.00 55.28 88 VAL A C 1
ATOM 731 O O . VAL A 1 88 ? -16.712 -9.708 6.224 1.00 55.28 88 VAL A O 1
ATOM 734 N N . ASP A 1 89 ? -18.210 -8.122 6.728 1.00 56.84 89 ASP A N 1
ATOM 735 C CA . ASP A 1 89 ? -19.374 -8.768 6.137 1.00 56.84 89 ASP A CA 1
ATOM 736 C C . ASP A 1 89 ? -19.343 -8.699 4.611 1.00 56.84 89 ASP A C 1
ATOM 738 O O . ASP A 1 89 ? -19.557 -9.722 3.973 1.00 56.84 89 ASP A O 1
ATOM 742 N N . PHE A 1 90 ? -18.928 -7.585 4.006 1.00 53.31 90 PHE A N 1
ATOM 743 C CA . PHE A 1 90 ? -18.640 -7.512 2.571 1.00 53.31 90 PHE A CA 1
ATOM 744 C C . PHE A 1 90 ? -17.585 -8.554 2.152 1.00 53.31 90 PHE A C 1
ATOM 746 O O . PHE A 1 90 ? -17.816 -9.315 1.216 1.00 53.31 90 PHE A O 1
ATOM 753 N N . LEU A 1 91 ? -16.487 -8.701 2.911 1.00 49.84 91 LEU A N 1
ATOM 754 C CA . LEU A 1 91 ? -15.499 -9.769 2.687 1.00 49.84 91 LEU A CA 1
ATOM 755 C C . LEU A 1 91 ? -16.050 -11.186 2.937 1.00 49.84 91 LEU A C 1
ATOM 757 O O . LEU A 1 91 ? -15.563 -12.142 2.332 1.00 49.84 91 LEU A O 1
ATOM 761 N N . LYS A 1 92 ? -17.024 -11.353 3.839 1.00 49.75 92 LYS A N 1
ATOM 762 C CA . LYS A 1 92 ? -17.686 -12.643 4.104 1.00 49.75 92 LYS A CA 1
ATOM 763 C C . LYS A 1 92 ? -18.755 -12.988 3.060 1.00 49.75 92 LYS A C 1
ATOM 765 O O . LYS A 1 92 ? -19.014 -14.178 2.880 1.00 49.75 92 LYS A O 1
ATOM 770 N N . PHE A 1 93 ? -19.388 -12.001 2.423 1.00 47.09 93 PHE A N 1
ATOM 771 C CA . PHE A 1 93 ? -20.468 -12.178 1.446 1.00 47.09 93 PHE A CA 1
ATOM 772 C C . PHE A 1 93 ? -19.942 -12.265 0.004 1.00 47.09 93 PHE A C 1
ATOM 774 O O . PHE A 1 93 ? -20.412 -13.118 -0.747 1.00 47.09 93 PHE A O 1
ATOM 781 N N . GLU A 1 94 ? -18.892 -11.525 -0.371 1.00 47.50 94 GLU A N 1
ATOM 782 C CA . GLU A 1 94 ? -18.180 -11.703 -1.651 1.00 47.50 94 GLU A CA 1
ATOM 783 C C . GLU A 1 94 ? -17.209 -12.902 -1.624 1.00 47.50 94 GLU A C 1
ATOM 785 O O . GLU A 1 94 ? -16.039 -12.814 -1.994 1.00 47.50 94 GLU A O 1
ATOM 790 N N . LYS A 1 95 ? -17.682 -14.088 -1.223 1.00 41.78 95 LYS A N 1
ATOM 791 C CA . LYS A 1 95 ? -16.882 -15.333 -1.217 1.00 41.78 95 LYS A CA 1
ATOM 792 C C . LYS A 1 95 ? -16.414 -15.799 -2.598 1.00 41.78 95 LYS A C 1
ATOM 794 O O . LYS A 1 95 ? -15.595 -16.712 -2.671 1.00 41.78 95 LYS A O 1
ATOM 799 N N . VAL A 1 96 ? -16.881 -15.172 -3.678 1.00 45.34 96 VAL A N 1
ATOM 800 C CA . VAL A 1 96 ? -16.438 -15.484 -5.045 1.00 45.34 96 VAL A CA 1
ATOM 801 C C . VAL A 1 96 ? -14.998 -15.015 -5.306 1.00 45.34 96 VAL A C 1
ATOM 803 O O . VAL A 1 96 ? -14.403 -15.482 -6.269 1.00 45.34 96 VAL A O 1
ATOM 806 N N . THR A 1 97 ? -14.379 -14.217 -4.418 1.00 48.59 97 THR A N 1
ATOM 807 C CA . THR A 1 97 ? -13.100 -14.556 -3.740 1.00 48.59 97 THR A CA 1
ATOM 808 C C . TH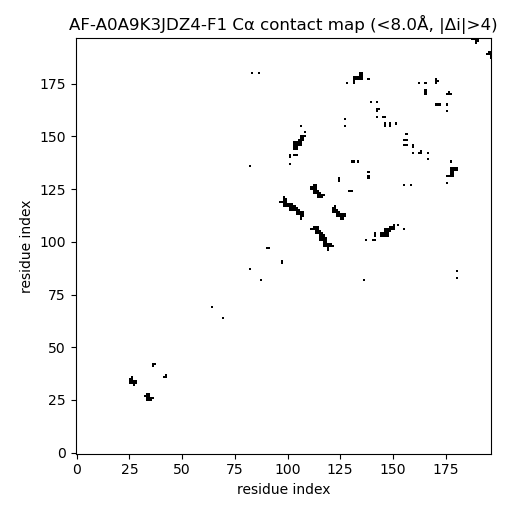R A 1 97 ? -12.510 -13.326 -3.030 1.00 48.59 97 THR A C 1
ATOM 810 O O . THR A 1 97 ? -11.844 -12.513 -3.682 1.00 48.59 97 THR A O 1
ATOM 813 N N . PRO A 1 98 ? -12.573 -13.205 -1.688 1.00 53.19 98 PRO A N 1
ATOM 814 C CA . PRO A 1 98 ? -11.589 -12.390 -0.998 1.00 53.19 98 PRO A CA 1
ATOM 815 C C . PRO A 1 98 ? -10.266 -13.123 -1.209 1.00 53.19 98 PRO A C 1
ATOM 817 O O . PRO A 1 98 ? -10.081 -14.244 -0.743 1.00 53.19 98 PRO A O 1
ATOM 820 N N . HIS A 1 99 ? -9.347 -12.543 -1.974 1.00 60.19 99 HIS A N 1
ATOM 821 C CA . HIS A 1 99 ? -8.138 -13.241 -2.431 1.00 60.19 99 HIS A CA 1
ATOM 822 C C . HIS A 1 99 ? -7.168 -13.637 -1.289 1.00 60.19 99 HIS A C 1
ATOM 824 O O . HIS A 1 99 ? -6.063 -14.109 -1.545 1.00 60.19 99 HIS A O 1
ATOM 830 N N . GLY A 1 100 ? -7.584 -13.473 -0.033 1.00 72.12 100 GLY A N 1
ATOM 831 C CA . GLY A 1 100 ? -6.862 -13.823 1.174 1.00 72.12 100 GLY A CA 1
ATOM 832 C C . GLY A 1 100 ? -5.840 -12.766 1.563 1.00 72.12 100 GLY A C 1
ATOM 833 O O . GLY A 1 100 ? -5.779 -11.664 0.997 1.00 72.12 100 GLY A O 1
ATOM 834 N N . LYS A 1 101 ? -5.029 -13.104 2.563 1.00 82.75 101 LYS A N 1
ATOM 835 C CA . LYS A 1 101 ? -3.988 -12.215 3.070 1.00 82.75 101 LYS A CA 1
ATOM 836 C C . LYS A 1 101 ? -2.973 -11.899 1.976 1.00 82.75 101 LYS A C 1
ATOM 838 O O . LYS A 1 101 ? -2.566 -12.762 1.197 1.00 82.75 101 LYS A O 1
ATOM 843 N N . ILE A 1 102 ? -2.521 -10.649 1.950 1.00 90.50 102 ILE A N 1
ATOM 844 C CA . ILE A 1 102 ? -1.427 -10.227 1.077 1.00 90.50 102 ILE A CA 1
ATOM 845 C C . ILE A 1 102 ? -0.117 -10.835 1.585 1.00 90.50 102 ILE A C 1
ATOM 847 O O . ILE A 1 102 ? 0.268 -10.625 2.737 1.00 90.50 102 ILE A O 1
ATOM 851 N N . LEU A 1 103 ? 0.567 -11.566 0.706 1.00 88.88 103 LEU A N 1
ATOM 852 C CA . LEU A 1 103 ? 1.847 -12.212 0.995 1.00 88.88 103 LEU A CA 1
ATOM 853 C C . LEU A 1 103 ? 3.012 -11.378 0.463 1.00 88.88 103 LEU A C 1
ATOM 855 O O . LEU A 1 103 ? 3.986 -11.141 1.172 1.00 88.88 103 LEU A O 1
ATOM 859 N N . SER A 1 104 ? 2.903 -10.908 -0.780 1.00 93.44 104 SER A N 1
ATOM 860 C CA . SER A 1 104 ? 3.953 -10.133 -1.439 1.00 93.44 104 SER A CA 1
ATOM 861 C C . SER A 1 104 ? 3.405 -9.326 -2.611 1.00 93.44 104 SER A C 1
ATOM 863 O O . SER A 1 104 ? 2.290 -9.548 -3.077 1.00 93.44 104 SER A O 1
ATOM 865 N N . TRP A 1 105 ? 4.221 -8.424 -3.142 1.00 95.50 105 TRP A N 1
ATOM 866 C CA . TRP A 1 105 ? 3.891 -7.621 -4.314 1.00 95.50 105 TRP A CA 1
ATOM 867 C C . TRP A 1 105 ? 5.135 -7.328 -5.144 1.00 95.50 105 TRP A C 1
ATOM 869 O O . TRP A 1 105 ? 6.245 -7.265 -4.614 1.00 95.50 105 TRP A O 1
ATOM 879 N N . MET A 1 106 ? 4.947 -7.200 -6.452 1.00 94.88 106 MET A N 1
ATOM 880 C CA . MET A 1 106 ? 6.003 -7.074 -7.446 1.00 94.88 106 MET A CA 1
ATOM 881 C C . MET A 1 106 ? 5.629 -6.032 -8.489 1.00 94.88 106 MET A C 1
ATOM 883 O O . MET A 1 106 ? 4.485 -5.988 -8.931 1.00 94.88 106 MET A O 1
ATOM 887 N N . PHE A 1 107 ? 6.607 -5.243 -8.922 1.00 94.94 107 PHE A N 1
ATOM 888 C CA . PHE A 1 107 ? 6.495 -4.456 -10.143 1.00 94.94 107 PHE A CA 1
ATOM 889 C C . PHE A 1 107 ? 7.107 -5.238 -11.309 1.00 94.94 107 PHE A C 1
ATOM 891 O O . PHE A 1 107 ? 8.266 -5.655 -11.232 1.00 94.94 107 PHE A O 1
ATOM 898 N N . VAL A 1 108 ? 6.322 -5.436 -12.367 1.00 89.88 108 VAL A N 1
ATOM 899 C CA . VAL A 1 108 ? 6.723 -6.145 -13.586 1.00 89.88 108 VAL A CA 1
ATOM 900 C C . VAL A 1 108 ? 6.855 -5.111 -14.698 1.00 89.88 108 VAL A C 1
ATOM 902 O O . VAL A 1 108 ? 5.859 -4.533 -15.135 1.00 89.88 108 VAL A O 1
ATOM 905 N N . LYS A 1 109 ? 8.091 -4.833 -15.126 1.00 88.69 109 LYS A N 1
ATOM 906 C CA . LYS A 1 109 ? 8.390 -3.747 -16.075 1.00 88.69 109 LYS A CA 1
ATOM 907 C C . LYS A 1 109 ? 7.923 -4.078 -17.487 1.00 88.69 109 LYS A C 1
ATOM 909 O O . LYS A 1 109 ? 7.478 -3.182 -18.191 1.00 88.69 109 LYS A O 1
ATOM 914 N N . GLU A 1 110 ? 7.997 -5.346 -17.874 1.00 86.38 110 GLU A N 1
ATOM 915 C CA . GLU A 1 110 ? 7.687 -5.848 -19.215 1.00 86.38 110 GLU A CA 1
ATOM 916 C C . GLU A 1 110 ? 6.239 -5.548 -19.618 1.00 86.38 110 GLU A C 1
ATOM 918 O O . GLU A 1 110 ? 5.970 -5.199 -20.761 1.00 86.38 110 GLU A O 1
ATOM 923 N N . ILE A 1 111 ? 5.324 -5.639 -18.654 1.00 85.31 111 ILE A N 1
ATOM 924 C CA . ILE A 1 111 ? 3.888 -5.366 -18.820 1.00 85.31 111 ILE A CA 1
ATOM 925 C C . ILE A 1 111 ? 3.446 -4.102 -18.074 1.00 85.31 111 ILE A C 1
ATOM 927 O O . ILE A 1 111 ? 2.254 -3.831 -17.972 1.00 85.31 111 ILE A O 1
ATOM 931 N N . HIS A 1 112 ? 4.408 -3.349 -17.530 1.00 84.69 112 HIS A N 1
ATOM 932 C CA . HIS A 1 112 ? 4.202 -2.133 -16.745 1.00 84.69 112 HIS A CA 1
ATOM 933 C C . HIS A 1 112 ? 3.070 -2.263 -15.702 1.00 84.69 112 HIS A C 1
ATOM 935 O O . HIS A 1 112 ? 2.213 -1.391 -15.559 1.00 84.69 112 HIS A O 1
ATOM 941 N N . CYS A 1 113 ? 3.056 -3.370 -14.958 1.00 90.50 113 CYS A N 1
ATOM 942 C CA . CYS A 1 113 ? 1.979 -3.688 -14.024 1.00 90.50 113 CYS A CA 1
ATOM 943 C C . CYS A 1 113 ? 2.507 -3.923 -12.605 1.00 90.50 113 CYS A C 1
ATOM 945 O O . CYS A 1 113 ? 3.675 -4.261 -12.390 1.00 90.50 113 CYS A O 1
ATOM 947 N N . VAL A 1 114 ? 1.617 -3.810 -11.618 1.00 92.50 114 VAL A N 1
ATOM 948 C CA . VAL A 1 114 ? 1.883 -4.291 -10.259 1.00 92.50 114 VAL A CA 1
ATOM 949 C C . VAL A 1 114 ? 1.104 -5.570 -10.015 1.00 92.50 114 VAL A C 1
ATOM 951 O O . VAL A 1 114 ? -0.113 -5.605 -10.158 1.00 92.50 114 VAL A O 1
ATOM 954 N N . ALA A 1 115 ? 1.818 -6.622 -9.637 1.00 92.19 115 ALA A N 1
ATOM 955 C CA . ALA A 1 115 ? 1.244 -7.895 -9.246 1.00 92.19 115 ALA A CA 1
ATOM 956 C C . ALA A 1 115 ? 1.253 -8.014 -7.719 1.00 92.19 115 ALA A C 1
ATOM 958 O O . ALA A 1 115 ? 2.289 -7.834 -7.079 1.00 92.19 115 ALA A O 1
ATOM 959 N N . ILE A 1 116 ? 0.114 -8.348 -7.122 1.00 93.69 116 ILE A N 1
ATOM 960 C CA . ILE A 1 116 ? -0.036 -8.594 -5.688 1.00 93.69 116 ILE A CA 1
ATOM 961 C C . ILE A 1 116 ? -0.360 -10.070 -5.497 1.00 93.69 116 ILE A C 1
ATOM 963 O O . ILE A 1 116 ? -1.433 -10.538 -5.874 1.00 93.69 116 ILE A O 1
ATOM 967 N N . LYS A 1 117 ? 0.570 -10.809 -4.889 1.00 91.50 117 LYS A N 1
ATOM 968 C CA . LYS A 1 117 ? 0.358 -12.200 -4.499 1.00 91.50 117 LYS A CA 1
ATOM 969 C C . LYS A 1 117 ? -0.408 -12.236 -3.185 1.00 91.50 117 LYS A C 1
ATOM 971 O O . LYS A 1 117 ? 0.040 -11.701 -2.166 1.00 91.50 117 LYS A O 1
ATOM 976 N N . ARG A 1 118 ? -1.538 -12.927 -3.211 1.00 89.62 118 ARG A N 1
ATOM 977 C CA . ARG A 1 118 ? -2.357 -13.212 -2.039 1.00 89.62 118 ARG A CA 1
ATOM 978 C C . ARG A 1 118 ? -2.481 -14.724 -1.848 1.00 89.62 118 ARG A C 1
ATOM 980 O O . ARG A 1 118 ? -2.037 -15.495 -2.707 1.00 89.62 118 ARG A O 1
ATOM 987 N N . GLU A 1 119 ? -3.039 -15.150 -0.721 1.00 84.31 119 GLU A N 1
ATOM 988 C CA . GLU A 1 119 ? -3.204 -16.577 -0.397 1.00 84.31 119 GLU A CA 1
ATOM 989 C C . GLU A 1 119 ? -3.962 -17.335 -1.496 1.00 84.31 119 GLU A C 1
ATOM 991 O O . GLU A 1 119 ? -3.516 -18.398 -1.922 1.00 84.31 119 GLU A O 1
ATOM 996 N N . HIS A 1 120 ? -5.034 -16.749 -2.035 1.00 81.00 120 HIS A N 1
ATOM 997 C CA . HIS A 1 120 ? -5.926 -17.403 -2.998 1.00 81.00 120 HIS A CA 1
ATOM 998 C C . HIS A 1 120 ? -5.796 -16.886 -4.436 1.00 81.00 120 HIS A C 1
ATOM 1000 O O . HIS A 1 120 ? -6.692 -17.092 -5.246 1.00 81.00 120 HIS A O 1
ATOM 1006 N N . GLY A 1 121 ? -4.693 -16.222 -4.796 1.00 81.88 121 GLY A N 1
ATOM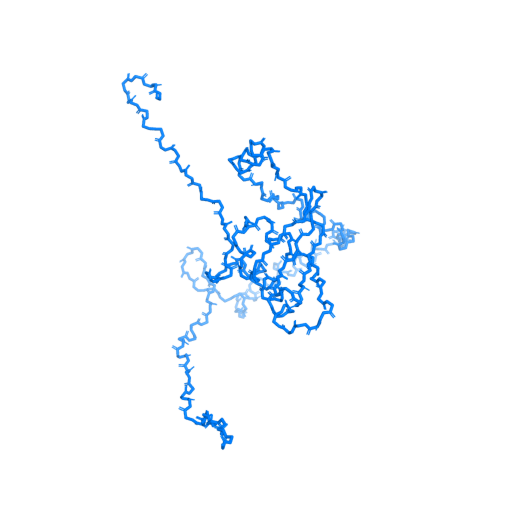 1007 C CA . GLY A 1 121 ? -4.510 -15.771 -6.179 1.00 81.88 121 GLY A CA 1
ATOM 1008 C C . GLY A 1 121 ? -3.430 -14.720 -6.368 1.00 81.88 121 GLY A C 1
ATOM 1009 O O . GLY A 1 121 ? -2.628 -14.452 -5.470 1.00 81.88 121 GLY A O 1
ATOM 1010 N N . ILE A 1 122 ? -3.398 -14.139 -7.564 1.00 85.94 122 ILE A N 1
ATOM 1011 C CA . ILE A 1 122 ? -2.570 -12.980 -7.899 1.00 85.94 122 ILE A CA 1
ATOM 1012 C C . ILE A 1 122 ? -3.493 -11.914 -8.488 1.00 85.94 122 ILE A C 1
ATOM 1014 O O . ILE A 1 122 ? -4.248 -12.200 -9.410 1.00 85.94 122 ILE A O 1
ATOM 1018 N N . GLN A 1 123 ? -3.432 -10.698 -7.947 1.00 89.06 123 GLN A N 1
ATOM 1019 C CA . GLN A 1 123 ? -4.130 -9.534 -8.496 1.00 89.06 123 GLN A CA 1
ATOM 1020 C C . GLN A 1 123 ? -3.161 -8.708 -9.325 1.00 89.06 123 GLN A C 1
ATOM 1022 O O . GLN A 1 123 ? -2.065 -8.405 -8.854 1.00 89.06 123 GLN A O 1
ATOM 1027 N N . TYR A 1 124 ? -3.577 -8.316 -10.522 1.00 88.38 124 TYR A N 1
ATOM 1028 C CA . TYR A 1 124 ? -2.794 -7.462 -11.407 1.00 88.38 124 TYR A CA 1
ATOM 1029 C C . TYR A 1 124 ? -3.417 -6.072 -11.478 1.00 88.38 124 TYR A C 1
ATOM 1031 O O . TYR A 1 124 ? -4.631 -5.927 -11.591 1.00 88.38 124 TYR A O 1
ATOM 1039 N N . PHE A 1 125 ? -2.566 -5.054 -11.421 1.00 90.81 125 PHE A N 1
ATOM 1040 C CA . PHE A 1 125 ? -2.936 -3.650 -11.519 1.00 90.81 125 PHE A CA 1
ATOM 1041 C C . PHE A 1 125 ? -2.176 -3.010 -12.674 1.00 90.81 125 PHE A C 1
ATOM 1043 O O . PHE A 1 125 ? -0.947 -3.075 -12.720 1.00 90.81 125 PHE A O 1
ATOM 1050 N N . ASN A 1 126 ? -2.906 -2.350 -13.573 1.00 84.62 126 ASN A N 1
ATOM 1051 C CA . ASN A 1 126 ? -2.339 -1.699 -14.762 1.00 84.62 126 ASN A CA 1
ATOM 1052 C C . ASN A 1 126 ? -1.469 -0.479 -14.424 1.00 84.62 126 ASN A C 1
ATOM 1054 O O . ASN A 1 126 ? -0.644 -0.056 -15.224 1.00 84.62 126 ASN A O 1
ATOM 1058 N N . SER A 1 127 ? -1.655 0.107 -13.241 1.00 87.38 127 SER A N 1
ATOM 1059 C CA . SER A 1 127 ? -0.863 1.234 -12.758 1.00 87.38 127 SER A CA 1
ATOM 1060 C C . SER A 1 127 ? -0.551 1.073 -11.277 1.00 87.38 127 SER A C 1
ATOM 1062 O O . SER A 1 127 ? -1.316 0.480 -10.516 1.00 87.38 127 SER A O 1
ATOM 1064 N N . MET A 1 128 ? 0.568 1.656 -10.846 1.00 89.75 128 MET A N 1
ATOM 1065 C CA . MET A 1 128 ? 0.927 1.731 -9.429 1.00 89.75 128 MET A CA 1
ATOM 1066 C C . MET A 1 128 ? -0.135 2.484 -8.619 1.00 89.75 128 MET A C 1
ATOM 1068 O O . MET A 1 128 ? -0.454 2.078 -7.506 1.00 89.75 128 MET A O 1
ATOM 1072 N N . LEU A 1 129 ? -0.735 3.536 -9.188 1.00 90.25 129 LEU A N 1
ATOM 1073 C CA . LEU A 1 129 ? -1.792 4.300 -8.518 1.00 90.25 129 LEU A CA 1
ATOM 1074 C C . LEU A 1 129 ? -3.089 3.500 -8.378 1.00 90.25 129 LEU A C 1
ATOM 1076 O O . LEU A 1 129 ? -3.817 3.704 -7.411 1.00 90.25 129 LEU A O 1
ATOM 1080 N N . SER A 1 130 ? -3.349 2.538 -9.268 1.00 89.75 130 SER A N 1
ATOM 1081 C CA . SER A 1 130 ? -4.527 1.667 -9.170 1.00 89.75 130 SER A CA 1
ATOM 1082 C C . SER A 1 130 ? -4.528 0.820 -7.895 1.00 89.75 130 SER A C 1
ATOM 1084 O O . SER A 1 130 ? -5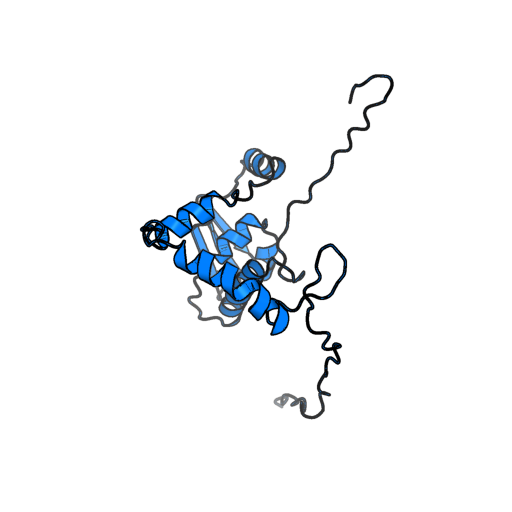.575 0.359 -7.477 1.00 89.75 130 SER A O 1
ATOM 1086 N N . ILE A 1 131 ? -3.390 0.658 -7.216 1.00 91.12 131 ILE A N 1
ATOM 1087 C CA . ILE A 1 131 ? -3.329 -0.004 -5.904 1.00 91.12 131 ILE A CA 1
ATOM 1088 C C . ILE A 1 131 ? -4.117 0.775 -4.847 1.00 91.12 131 ILE A C 1
ATOM 1090 O O . ILE A 1 131 ? -4.602 0.183 -3.890 1.00 91.12 131 ILE A O 1
ATOM 1094 N N . LEU A 1 132 ? -4.262 2.093 -4.999 1.00 89.75 132 LEU A N 1
ATOM 1095 C CA . LEU A 1 132 ? -4.987 2.938 -4.049 1.00 89.75 132 LEU A CA 1
ATOM 1096 C C . LEU A 1 132 ? -6.505 2.724 -4.098 1.00 89.75 132 LEU A C 1
ATOM 1098 O O . LEU A 1 132 ? -7.199 3.140 -3.173 1.00 89.75 132 LEU A O 1
ATOM 1102 N N . THR A 1 133 ? -7.022 2.035 -5.123 1.00 88.19 133 THR A N 1
ATOM 1103 C CA . THR A 1 133 ? -8.421 1.587 -5.141 1.00 88.19 133 THR A CA 1
ATOM 1104 C C . THR A 1 133 ? -8.662 0.430 -4.17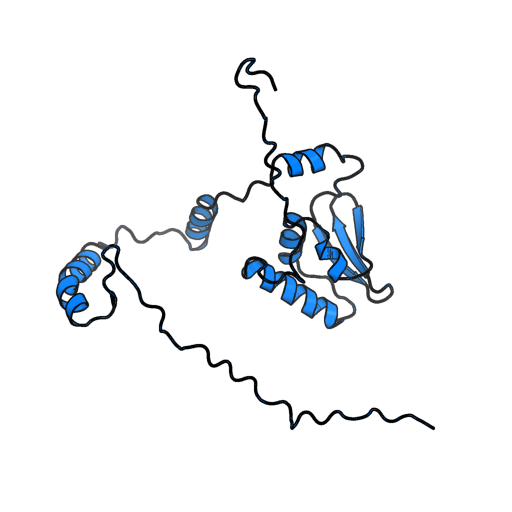6 1.00 88.19 133 THR A C 1
ATOM 1106 O O . THR A 1 133 ? -9.810 0.095 -3.910 1.00 88.19 133 THR A O 1
ATOM 1109 N N . LEU A 1 134 ? -7.603 -0.201 -3.654 1.00 87.88 134 LEU A N 1
ATOM 1110 C CA . LEU A 1 134 ? -7.746 -1.190 -2.599 1.00 87.88 134 LEU A CA 1
ATOM 1111 C C . LEU A 1 134 ? -8.198 -0.524 -1.294 1.00 87.88 134 LEU A C 1
ATOM 1113 O O . LEU A 1 134 ? -7.863 0.638 -1.027 1.00 87.88 134 LEU A O 1
ATOM 1117 N N . PRO A 1 135 ? -8.885 -1.280 -0.424 1.00 86.75 135 PRO A N 1
ATOM 1118 C CA . PRO A 1 135 ? -9.237 -0.783 0.889 1.00 86.75 135 PRO A CA 1
ATOM 1119 C C . PRO A 1 135 ? -7.998 -0.373 1.686 1.00 86.75 135 PRO A C 1
ATOM 1121 O O . PRO A 1 135 ? -6.935 -0.995 1.585 1.00 86.75 135 PRO A O 1
ATOM 1124 N N . PHE A 1 136 ? -8.159 0.619 2.561 1.00 87.38 136 PHE A N 1
ATOM 1125 C CA . PHE A 1 136 ? -7.102 1.115 3.444 1.00 87.38 136 PHE A CA 1
ATOM 1126 C C . PHE A 1 136 ? -6.306 -0.006 4.130 1.00 87.38 136 PHE A C 1
ATOM 1128 O O . PHE A 1 136 ? -5.080 0.077 4.208 1.00 87.38 136 PHE A O 1
ATOM 1135 N N . TYR A 1 137 ? -6.976 -1.064 4.603 1.00 86.31 137 TYR A N 1
ATOM 1136 C CA . TYR A 1 137 ? -6.328 -2.184 5.293 1.00 86.31 137 TYR A CA 1
ATOM 1137 C C . TYR A 1 137 ? -5.315 -2.917 4.407 1.00 86.31 137 TYR A C 1
ATOM 1139 O O . TYR A 1 137 ? -4.212 -3.230 4.864 1.00 86.31 137 TYR A O 1
ATOM 1147 N N . ASP A 1 138 ? -5.648 -3.121 3.134 1.00 89.31 138 ASP A N 1
ATOM 1148 C CA . ASP A 1 138 ? -4.788 -3.792 2.162 1.00 89.31 138 ASP A CA 1
ATOM 1149 C C . ASP A 1 138 ? -3.599 -2.913 1.779 1.00 89.31 138 ASP A C 1
ATOM 1151 O O . ASP A 1 138 ? -2.452 -3.364 1.810 1.00 89.31 138 ASP A O 1
ATOM 1155 N N . VAL A 1 139 ? -3.834 -1.625 1.520 1.00 91.25 139 VAL A N 1
ATOM 1156 C CA . VAL A 1 139 ? -2.751 -0.673 1.224 1.00 91.25 139 VAL A CA 1
ATOM 1157 C C . VAL A 1 139 ? -1.822 -0.509 2.433 1.00 91.25 139 VAL A C 1
ATOM 1159 O O . VAL A 1 139 ? -0.595 -0.463 2.295 1.00 91.25 139 VAL A O 1
ATOM 1162 N N . ALA A 1 140 ? -2.371 -0.514 3.649 1.00 90.12 140 ALA A N 1
ATOM 1163 C CA . ALA A 1 140 ? -1.594 -0.502 4.882 1.00 90.12 140 ALA A CA 1
ATOM 1164 C C . ALA A 1 140 ? -0.803 -1.803 5.105 1.00 90.12 140 ALA A C 1
ATOM 1166 O O . ALA A 1 140 ? 0.281 -1.757 5.701 1.00 90.12 140 ALA A O 1
ATOM 1167 N N . ALA A 1 141 ? -1.308 -2.953 4.650 1.00 91.06 141 ALA A N 1
ATOM 1168 C CA . ALA A 1 141 ? -0.581 -4.218 4.668 1.00 91.06 141 ALA A CA 1
ATOM 1169 C C . ALA A 1 141 ? 0.572 -4.207 3.653 1.00 91.06 141 ALA A C 1
ATOM 1171 O O . ALA A 1 141 ? 1.711 -4.477 4.039 1.00 91.06 141 ALA A O 1
ATOM 1172 N N . LEU A 1 142 ? 0.316 -3.782 2.411 1.00 92.94 142 LEU A N 1
ATOM 1173 C CA . LEU A 1 142 ? 1.328 -3.625 1.358 1.00 92.94 142 LEU A CA 1
ATOM 1174 C C . LEU A 1 142 ? 2.461 -2.704 1.789 1.00 92.94 142 LEU A C 1
ATOM 1176 O O . LEU A 1 142 ? 3.630 -3.020 1.594 1.00 92.94 142 LEU A O 1
ATOM 1180 N N . SER A 1 143 ? 2.141 -1.604 2.473 1.00 92.69 143 SER A N 1
ATOM 1181 C CA . SER A 1 143 ? 3.159 -0.680 2.967 1.00 92.69 143 SER A CA 1
ATOM 1182 C C . SER A 1 143 ? 4.140 -1.327 3.963 1.00 92.69 143 SER A C 1
ATOM 1184 O O . SER A 1 143 ? 5.186 -0.742 4.237 1.00 92.69 143 SER A O 1
ATOM 1186 N N . LYS A 1 144 ? 3.796 -2.451 4.606 1.00 92.19 144 LYS A N 1
ATOM 1187 C CA . LYS A 1 144 ? 4.722 -3.169 5.503 1.00 92.19 144 LYS A CA 1
ATOM 1188 C C . LYS A 1 144 ? 5.697 -4.031 4.715 1.00 92.19 144 LYS A C 1
ATOM 1190 O O . LYS A 1 144 ? 6.800 -4.270 5.190 1.00 92.19 144 LYS A O 1
ATOM 1195 N N . LEU A 1 145 ? 5.274 -4.487 3.543 1.00 93.50 145 LEU A N 1
ATOM 1196 C CA . LEU A 1 145 ? 6.023 -5.382 2.684 1.00 93.50 145 LEU A CA 1
ATOM 1197 C C . LEU A 1 145 ? 6.997 -4.585 1.812 1.00 93.50 145 LEU A C 1
ATOM 1199 O O . LEU A 1 145 ? 6.811 -3.398 1.521 1.00 93.50 145 LEU A O 1
ATOM 1203 N N . GLU A 1 146 ? 8.067 -5.241 1.390 1.00 93.31 146 GLU A N 1
ATOM 1204 C CA . GLU A 1 146 ? 8.961 -4.709 0.368 1.00 93.31 146 GLU A CA 1
ATOM 1205 C C . GLU A 1 146 ? 8.453 -5.106 -1.012 1.00 93.31 146 GLU A C 1
ATOM 1207 O O . GLU A 1 146 ? 7.935 -6.207 -1.198 1.00 93.31 146 GLU A O 1
ATOM 1212 N N . ILE A 1 147 ? 8.538 -4.174 -1.962 1.00 94.00 147 ILE A N 1
ATOM 1213 C CA . ILE A 1 147 ? 8.158 -4.459 -3.340 1.00 94.00 147 ILE A CA 1
ATOM 1214 C C . ILE A 1 147 ? 9.293 -5.221 -4.012 1.00 94.00 147 ILE A C 1
ATOM 1216 O O . ILE A 1 147 ? 10.452 -4.813 -3.957 1.00 94.00 147 ILE A O 1
ATOM 1220 N N . MET A 1 148 ? 8.956 -6.316 -4.681 1.00 94.56 148 MET A N 1
ATOM 1221 C CA . MET A 1 148 ? 9.892 -6.993 -5.565 1.00 94.56 148 MET A CA 1
ATOM 1222 C C . MET A 1 148 ? 10.014 -6.170 -6.848 1.00 94.56 148 MET A C 1
ATOM 1224 O O . MET A 1 148 ? 9.082 -6.101 -7.643 1.00 94.56 148 MET A O 1
ATOM 1228 N N . ASN A 1 149 ? 11.154 -5.518 -7.051 1.00 92.56 149 ASN A N 1
ATOM 1229 C CA . ASN A 1 149 ? 11.415 -4.688 -8.226 1.00 92.56 149 ASN A CA 1
ATOM 1230 C C . ASN A 1 149 ? 12.657 -5.204 -8.960 1.00 92.56 149 ASN A C 1
ATOM 1232 O O . ASN A 1 149 ? 13.730 -4.618 -8.864 1.00 92.56 149 ASN A O 1
ATOM 1236 N N . ARG A 1 150 ? 12.517 -6.321 -9.688 1.00 90.75 150 ARG A N 1
ATOM 1237 C CA . ARG A 1 150 ? 13.642 -6.954 -10.410 1.00 90.75 150 ARG A CA 1
ATOM 1238 C C . ARG A 1 150 ? 14.257 -6.040 -11.467 1.00 90.75 150 ARG A C 1
ATOM 1240 O O . ARG A 1 150 ? 15.453 -6.086 -11.709 1.00 90.75 150 ARG A O 1
ATOM 1247 N N . SER A 1 151 ? 13.429 -5.193 -12.067 1.00 88.88 151 SER A N 1
ATOM 1248 C CA . SER A 1 151 ? 13.840 -4.246 -13.100 1.00 88.88 151 SER A CA 1
ATOM 1249 C C . SER A 1 151 ? 14.585 -3.009 -12.586 1.00 88.88 151 SER A C 1
ATOM 1251 O O . SER A 1 151 ? 14.971 -2.172 -13.401 1.00 88.88 151 SER A O 1
ATOM 1253 N N . ASN A 1 152 ? 14.725 -2.845 -11.262 1.00 90.56 152 ASN A N 1
ATOM 1254 C CA . ASN A 1 152 ? 15.243 -1.630 -10.623 1.00 90.56 152 ASN A CA 1
ATOM 1255 C C . ASN A 1 152 ? 14.572 -0.339 -11.127 1.00 90.56 152 ASN A C 1
ATOM 1257 O O . ASN A 1 152 ? 15.195 0.717 -11.216 1.00 90.56 152 ASN A O 1
ATOM 1261 N N . TYR A 1 153 ? 13.280 -0.404 -11.455 1.00 92.81 153 TYR A N 1
ATOM 1262 C CA . TYR A 1 153 ? 12.549 0.756 -11.943 1.00 92.81 153 TYR A CA 1
ATOM 1263 C C . TYR A 1 153 ? 12.398 1.801 -10.833 1.00 92.81 153 TYR A C 1
ATOM 1265 O O . TYR A 1 153 ? 11.786 1.536 -9.795 1.00 92.81 153 TYR A O 1
ATOM 1273 N N . TYR A 1 154 ? 12.946 2.996 -11.055 1.00 92.69 154 TYR A N 1
ATOM 1274 C CA . TYR A 1 154 ? 12.995 4.055 -10.047 1.00 92.69 154 TYR A CA 1
ATOM 1275 C C . TYR A 1 154 ? 11.601 4.465 -9.548 1.00 92.69 154 TYR A C 1
ATOM 1277 O O . TYR A 1 154 ? 11.394 4.618 -8.342 1.00 92.69 154 TYR A O 1
ATOM 1285 N N . GLY A 1 155 ? 10.621 4.545 -10.456 1.00 92.44 155 GLY A N 1
ATOM 1286 C CA . GLY A 1 155 ? 9.244 4.915 -10.122 1.00 92.44 155 GLY A CA 1
ATOM 1287 C C . GLY A 1 155 ? 8.585 3.955 -9.129 1.00 92.44 155 GLY A C 1
ATOM 1288 O O . GLY A 1 155 ? 7.938 4.405 -8.186 1.00 92.44 155 GLY A O 1
ATOM 1289 N N . ALA A 1 156 ? 8.825 2.646 -9.255 1.00 92.56 156 ALA A N 1
ATOM 1290 C CA . ALA A 1 156 ? 8.275 1.646 -8.337 1.00 92.56 156 ALA A CA 1
ATOM 1291 C C . ALA A 1 156 ? 8.845 1.783 -6.922 1.00 92.56 156 ALA A C 1
ATOM 1293 O O . ALA A 1 156 ? 8.092 1.727 -5.946 1.00 92.56 156 ALA A O 1
ATOM 1294 N N . THR A 1 157 ? 10.155 2.016 -6.807 1.00 93.69 157 THR A N 1
ATOM 1295 C CA . THR A 1 157 ? 10.847 2.244 -5.528 1.00 93.69 157 THR A CA 1
ATOM 1296 C C . THR A 1 157 ? 10.402 3.550 -4.863 1.00 93.69 157 THR A C 1
ATOM 1298 O O . THR A 1 157 ? 10.172 3.599 -3.650 1.00 93.69 157 THR A O 1
ATOM 1301 N N . LEU A 1 158 ? 10.241 4.622 -5.646 1.00 94.19 158 LEU A N 1
ATOM 1302 C CA . LEU A 1 158 ? 9.709 5.889 -5.148 1.00 94.19 158 LEU A CA 1
ATOM 1303 C C . LEU A 1 158 ? 8.264 5.755 -4.678 1.00 94.19 158 LEU A C 1
ATOM 1305 O O . LEU A 1 158 ? 7.938 6.212 -3.580 1.00 94.19 158 LEU A O 1
ATOM 1309 N N . PHE A 1 159 ? 7.416 5.104 -5.472 1.00 93.38 159 PHE A N 1
ATOM 1310 C CA . PHE A 1 159 ? 6.017 4.879 -5.138 1.00 93.38 159 PHE A CA 1
ATOM 1311 C C . PHE A 1 159 ? 5.891 4.125 -3.811 1.00 93.38 159 PHE A C 1
ATOM 1313 O O . PHE A 1 159 ? 5.195 4.575 -2.899 1.00 93.38 159 PHE A O 1
ATOM 1320 N N . THR A 1 160 ? 6.652 3.041 -3.630 1.00 94.00 160 THR A N 1
ATOM 1321 C CA . THR A 1 160 ? 6.666 2.299 -2.360 1.00 94.00 160 THR A CA 1
ATOM 1322 C C . THR A 1 160 ? 7.105 3.158 -1.181 1.00 94.00 160 THR A C 1
ATOM 1324 O O . THR A 1 160 ? 6.489 3.101 -0.113 1.00 94.00 160 THR A O 1
ATOM 1327 N N . ARG A 1 161 ? 8.163 3.964 -1.348 1.00 94.31 161 ARG A N 1
ATOM 1328 C CA . ARG A 1 161 ? 8.612 4.905 -0.310 1.00 94.31 161 ARG A CA 1
ATOM 1329 C C . ARG A 1 161 ? 7.521 5.913 0.037 1.00 94.31 161 ARG A C 1
ATOM 1331 O O . ARG A 1 161 ? 7.288 6.155 1.222 1.00 94.31 161 ARG A O 1
ATOM 1338 N N . LYS A 1 162 ? 6.825 6.459 -0.964 1.00 94.12 162 LYS A N 1
ATOM 1339 C CA . LYS A 1 162 ? 5.712 7.394 -0.764 1.00 94.12 162 LYS A CA 1
ATOM 1340 C C . LYS A 1 162 ? 4.564 6.737 -0.007 1.00 94.12 162 LYS A C 1
ATOM 1342 O O . LYS A 1 162 ? 4.171 7.275 1.021 1.00 94.12 162 LYS A O 1
ATOM 1347 N N . VAL A 1 163 ? 4.104 5.552 -0.406 1.00 93.31 163 VAL A N 1
ATOM 1348 C CA . VAL A 1 163 ? 3.039 4.815 0.303 1.00 93.31 163 VAL A CA 1
ATOM 1349 C C . VAL A 1 163 ? 3.427 4.544 1.765 1.00 93.31 163 VAL A C 1
ATOM 1351 O O . VAL A 1 163 ? 2.649 4.812 2.682 1.00 93.31 163 VAL A O 1
ATOM 1354 N N . LYS A 1 164 ? 4.668 4.100 2.016 1.00 94.25 164 LYS A N 1
ATOM 1355 C CA . LYS A 1 164 ? 5.209 3.908 3.375 1.00 94.25 164 LYS A CA 1
ATOM 1356 C C . LYS A 1 164 ? 5.183 5.200 4.195 1.00 94.25 164 LYS A C 1
ATOM 1358 O O . LYS A 1 164 ? 4.774 5.185 5.357 1.00 94.25 164 LYS A O 1
ATOM 1363 N N . PHE A 1 165 ? 5.614 6.310 3.603 1.00 93.94 165 PHE A N 1
ATOM 1364 C CA . PHE A 1 165 ? 5.645 7.615 4.256 1.00 93.94 165 PHE A CA 1
ATOM 1365 C C . PHE A 1 165 ? 4.237 8.147 4.552 1.00 93.94 165 PHE A C 1
ATOM 1367 O O . PHE A 1 165 ? 3.964 8.568 5.677 1.00 93.94 165 PHE A O 1
ATOM 1374 N N . LYS A 1 166 ? 3.324 8.083 3.576 1.00 92.19 166 LYS A N 1
ATOM 1375 C CA . LYS A 1 166 ? 1.944 8.565 3.717 1.00 92.19 166 LYS A CA 1
ATOM 1376 C C . LYS A 1 166 ? 1.184 7.799 4.781 1.00 92.19 166 LYS A C 1
ATOM 1378 O O . LYS A 1 166 ? 0.520 8.428 5.600 1.00 92.19 166 LYS A O 1
ATOM 1383 N N . ARG A 1 167 ? 1.393 6.486 4.883 1.00 90.00 167 ARG A N 1
ATOM 1384 C CA . ARG A 1 167 ? 0.843 5.710 5.992 1.00 90.00 167 ARG A CA 1
ATOM 1385 C C . ARG A 1 167 ? 1.316 6.210 7.358 1.00 90.00 167 ARG A C 1
ATOM 1387 O O . ARG A 1 167 ? 0.497 6.369 8.254 1.00 90.00 167 ARG A O 1
ATOM 1394 N N . ARG A 1 168 ? 2.620 6.464 7.532 1.00 89.88 168 ARG A N 1
ATOM 1395 C CA . ARG A 1 168 ? 3.169 6.981 8.805 1.00 89.88 168 ARG A CA 1
ATOM 1396 C C . ARG A 1 168 ? 2.608 8.358 9.161 1.00 89.88 168 ARG A C 1
ATOM 1398 O O . ARG A 1 168 ? 2.501 8.682 10.334 1.00 89.88 168 ARG A O 1
ATOM 1405 N N . ARG A 1 169 ? 2.262 9.158 8.151 1.00 89.94 169 ARG A N 1
ATOM 1406 C CA . ARG A 1 169 ? 1.671 10.494 8.300 1.00 89.94 169 ARG A CA 1
ATOM 1407 C C . ARG A 1 169 ? 0.139 10.488 8.362 1.00 89.94 169 ARG A C 1
ATOM 1409 O O . ARG A 1 169 ? -0.434 11.570 8.413 1.00 89.94 169 ARG A O 1
ATOM 1416 N N . GLY A 1 170 ? -0.510 9.322 8.357 1.00 86.94 170 GLY A N 1
ATOM 1417 C CA . GLY A 1 170 ? -1.967 9.212 8.469 1.00 86.94 170 GLY A CA 1
ATOM 1418 C C . GLY A 1 170 ? -2.741 9.589 7.203 1.00 86.94 170 GLY A C 1
ATOM 1419 O O . GLY A 1 170 ? -3.867 10.046 7.313 1.00 86.94 170 GLY A O 1
ATOM 1420 N N . TRP A 1 171 ? -2.157 9.413 6.013 1.00 88.38 171 TRP A N 1
ATOM 1421 C CA . TRP A 1 171 ? -2.844 9.599 4.721 1.00 88.38 171 TRP A CA 1
ATOM 1422 C C . TRP A 1 171 ? -3.415 11.007 4.477 1.00 88.38 171 TRP A C 1
ATOM 1424 O O . TRP A 1 171 ? -4.462 11.158 3.864 1.00 88.38 171 TRP A O 1
ATOM 1434 N N . LYS A 1 172 ? -2.687 12.048 4.905 1.00 87.56 172 LYS A N 1
ATOM 1435 C CA . LYS A 1 172 ? -3.057 13.467 4.704 1.00 87.56 172 LYS A CA 1
ATOM 1436 C C . LYS A 1 172 ? -3.107 13.940 3.245 1.00 87.56 172 LYS A C 1
ATOM 1438 O O . LYS A 1 172 ? -3.554 15.044 2.987 1.00 87.56 172 LYS A O 1
ATOM 1443 N N . ASP A 1 173 ? -2.549 13.168 2.320 1.00 87.75 173 ASP A N 1
ATOM 1444 C CA . ASP A 1 173 ? -2.462 13.541 0.908 1.00 87.75 173 ASP A CA 1
ATOM 1445 C C . ASP A 1 173 ? -3.518 12.774 0.130 1.00 87.75 173 ASP A C 1
ATOM 1447 O O . ASP A 1 173 ? -3.434 11.546 0.061 1.00 87.75 173 ASP A O 1
ATOM 1451 N N . GLU A 1 174 ? -4.482 13.507 -0.427 1.00 85.88 174 GLU A N 1
ATOM 1452 C CA . GLU A 1 174 ? -5.631 12.958 -1.147 1.00 85.88 174 GLU A CA 1
ATOM 1453 C C . GLU A 1 174 ? -5.205 12.099 -2.346 1.00 85.88 174 GLU A C 1
ATOM 1455 O O . GLU A 1 174 ? -5.818 11.066 -2.595 1.00 85.88 174 GLU A O 1
ATOM 1460 N N . LEU A 1 175 ? -4.096 12.426 -3.025 1.00 87.00 175 LEU A N 1
ATOM 1461 C CA . LEU A 1 175 ? -3.631 11.648 -4.180 1.00 87.00 175 LEU A CA 1
ATOM 1462 C C . LEU A 1 175 ? -3.190 10.230 -3.796 1.00 87.00 175 LEU A C 1
ATOM 1464 O O . LEU A 1 175 ? -3.297 9.302 -4.591 1.00 87.00 175 LEU A O 1
ATOM 1468 N N . TYR A 1 176 ? -2.665 10.065 -2.580 1.00 87.69 176 TYR A N 1
ATOM 1469 C CA . TYR A 1 176 ? -2.165 8.789 -2.061 1.00 87.69 176 TYR A CA 1
ATOM 1470 C C . T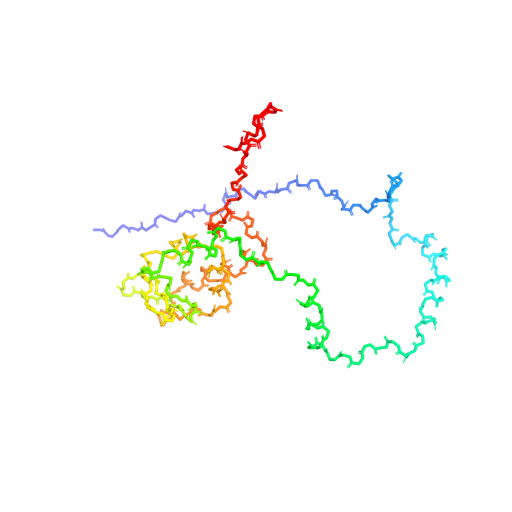YR A 1 176 ? -3.085 8.184 -1.003 1.00 87.69 176 TYR A C 1
ATOM 1472 O O . TYR A 1 176 ? -2.687 7.244 -0.308 1.00 87.69 176 TYR A O 1
ATOM 1480 N N . LYS A 1 177 ? -4.287 8.735 -0.842 1.00 88.44 177 LYS A N 1
ATOM 1481 C CA . LYS A 1 177 ? -5.258 8.292 0.145 1.00 88.44 177 LYS A CA 1
ATOM 1482 C C . LYS A 1 177 ? -5.982 7.057 -0.401 1.00 88.44 177 LYS A C 1
ATOM 1484 O O . LYS A 1 177 ? -6.633 7.149 -1.438 1.00 88.44 177 LYS A O 1
ATOM 1489 N N . PRO A 1 178 ? -5.848 5.888 0.248 1.00 88.50 178 PRO A N 1
ATOM 1490 C CA . PRO A 1 178 ? -6.578 4.701 -0.171 1.00 88.50 178 PRO A CA 1
ATOM 1491 C C . PRO A 1 178 ? -8.070 4.856 0.129 1.00 88.50 178 PRO A C 1
ATOM 1493 O O . PRO A 1 178 ? -8.474 5.750 0.877 1.00 88.50 178 PRO A O 1
ATOM 1496 N N . GLN A 1 179 ? -8.889 3.944 -0.388 1.00 83.81 179 GLN A N 1
ATOM 1497 C CA . GLN A 1 179 ? -10.310 3.931 -0.055 1.00 83.81 179 GLN A CA 1
ATOM 1498 C C . GLN A 1 179 ? -10.516 3.609 1.431 1.00 83.81 179 GLN A C 1
ATOM 1500 O O . GLN A 1 179 ? -10.179 2.521 1.912 1.00 83.81 179 GLN A O 1
ATOM 1505 N N . PHE A 1 180 ? -11.072 4.571 2.164 1.00 79.12 180 PHE A N 1
ATOM 1506 C CA . PHE A 1 180 ? -11.522 4.369 3.534 1.00 79.12 180 PHE A CA 1
ATOM 1507 C C . PHE A 1 180 ? -12.990 3.944 3.537 1.00 79.12 180 PHE A C 1
ATOM 1509 O O . PHE A 1 180 ? -13.776 4.484 2.757 1.00 79.12 180 PHE A O 1
ATOM 1516 N N . PRO A 1 181 ? -13.381 3.013 4.421 1.00 65.62 181 PRO A N 1
ATOM 1517 C CA . PRO A 1 181 ? -14.790 2.745 4.647 1.00 65.62 181 PRO A CA 1
ATOM 1518 C C . PRO A 1 181 ? -15.465 4.026 5.152 1.00 65.62 181 PRO A C 1
ATOM 1520 O O . PRO A 1 181 ? -15.007 4.647 6.113 1.00 65.62 181 PRO A O 1
ATOM 1523 N N . VAL A 1 182 ? -16.543 4.432 4.487 1.00 60.41 182 VAL A N 1
ATOM 1524 C CA . VAL A 1 182 ? -17.400 5.526 4.948 1.00 60.41 182 VAL A CA 1
ATOM 1525 C C . VAL A 1 182 ? -18.452 4.913 5.861 1.00 60.41 182 VAL A C 1
ATOM 1527 O O . VAL A 1 182 ? -19.191 4.023 5.440 1.00 60.41 182 VAL A O 1
ATOM 1530 N N . TYR A 1 183 ? -18.530 5.372 7.109 1.00 50.91 183 TYR A N 1
ATOM 1531 C CA . TYR A 1 183 ? -19.651 5.027 7.976 1.00 50.91 183 TYR A CA 1
ATOM 1532 C C . TYR A 1 183 ? -20.921 5.651 7.391 1.00 50.91 183 TYR A C 1
ATOM 1534 O O . TYR A 1 183 ? -21.133 6.857 7.503 1.00 50.91 183 TYR A O 1
ATOM 1542 N N . GLN A 1 184 ? -21.769 4.844 6.757 1.00 50.47 184 GLN A N 1
ATOM 1543 C CA . GLN A 1 184 ? -23.146 5.250 6.513 1.00 50.47 184 GLN A CA 1
ATOM 1544 C C . GLN A 1 184 ? -23.891 5.121 7.838 1.00 50.47 184 GLN A C 1
ATOM 1546 O O . GLN A 1 184 ? -24.149 4.019 8.316 1.00 50.47 184 GLN A O 1
ATOM 1551 N N . GLN A 1 185 ? -24.211 6.255 8.459 1.00 48.88 185 GLN A N 1
ATOM 1552 C CA . GLN A 1 185 ? -25.213 6.268 9.514 1.00 48.88 185 GLN A CA 1
ATOM 1553 C C . GLN A 1 185 ? -26.550 5.937 8.854 1.00 48.88 185 GLN A C 1
ATOM 1555 O O . GLN A 1 185 ? -27.157 6.801 8.220 1.00 48.88 185 GLN A O 1
ATOM 1560 N N . ILE A 1 186 ? -26.996 4.685 8.969 1.00 53.19 186 ILE A N 1
ATOM 1561 C CA . ILE A 1 186 ? -28.387 4.341 8.690 1.00 53.19 186 ILE A CA 1
ATOM 1562 C C . ILE A 1 186 ? -29.189 5.063 9.769 1.00 53.19 186 ILE A C 1
ATOM 1564 O O . ILE A 1 186 ? -29.273 4.616 10.912 1.00 53.19 186 ILE A O 1
ATOM 1568 N N . LYS A 1 187 ? -29.699 6.250 9.437 1.00 50.41 187 LYS A N 1
ATOM 1569 C CA . LYS A 1 187 ? -30.675 6.929 10.277 1.00 50.41 187 LYS A CA 1
ATOM 1570 C C . LYS A 1 187 ? -31.943 6.094 10.180 1.00 50.41 187 LYS A C 1
ATOM 1572 O O . LYS A 1 187 ? -32.691 6.244 9.221 1.00 50.41 187 LYS A O 1
ATOM 1577 N N . PHE A 1 188 ? -32.161 5.195 11.133 1.00 54.28 188 PHE A N 1
ATOM 1578 C CA . PHE A 1 188 ? -33.501 4.674 11.353 1.00 54.28 188 PHE A CA 1
ATOM 1579 C C . PHE A 1 188 ? -34.357 5.876 11.747 1.00 54.28 188 PHE A C 1
ATOM 1581 O O . PHE A 1 188 ? -34.223 6.416 12.846 1.00 54.28 188 PHE A O 1
ATOM 1588 N N . THR A 1 189 ? -35.181 6.358 10.823 1.00 54.12 189 THR A N 1
ATOM 1589 C CA . THR A 1 189 ? -36.323 7.192 11.178 1.00 54.12 189 THR A CA 1
ATOM 1590 C C . THR A 1 189 ? -37.318 6.263 11.853 1.00 54.12 189 THR A C 1
ATOM 1592 O O . THR A 1 189 ? -38.193 5.711 11.201 1.00 54.12 189 THR A O 1
ATOM 1595 N N . LEU A 1 190 ? -37.117 6.012 13.146 1.00 53.41 190 LEU A N 1
ATOM 1596 C CA . LEU A 1 190 ? -38.157 5.425 13.977 1.00 53.41 190 LEU A CA 1
ATOM 1597 C C . LEU A 1 190 ? -39.324 6.410 13.967 1.00 53.41 190 LEU A C 1
ATOM 1599 O O . LEU A 1 190 ? -39.174 7.543 14.433 1.00 53.41 190 LEU A O 1
ATOM 1603 N N . ASP A 1 191 ? -40.463 5.996 13.421 1.00 58.94 191 ASP A N 1
ATOM 1604 C CA . ASP A 1 191 ? -41.692 6.762 13.570 1.00 58.94 191 ASP A CA 1
ATOM 1605 C C . ASP A 1 191 ? -42.014 6.850 15.075 1.00 58.94 191 ASP A C 1
ATOM 1607 O O . ASP A 1 191 ? -42.177 5.812 15.730 1.00 58.94 191 ASP A O 1
ATOM 1611 N N . PRO A 1 192 ? -42.119 8.061 15.663 1.00 61.41 192 PRO A N 1
ATOM 1612 C CA . PRO A 1 192 ? -42.220 8.242 17.116 1.00 61.41 192 PRO A CA 1
ATOM 1613 C C . PRO A 1 192 ? -43.512 7.673 17.721 1.00 61.41 192 PRO A C 1
ATOM 1615 O O . PRO A 1 192 ? -43.638 7.591 18.939 1.00 61.41 192 PRO A O 1
ATOM 1618 N N . LEU A 1 193 ? -44.479 7.298 16.880 1.00 61.69 193 LEU A N 1
ATOM 1619 C CA . LEU A 1 193 ? -45.774 6.758 17.288 1.00 61.69 193 LEU A CA 1
ATOM 1620 C C . LEU A 1 193 ? -45.816 5.226 17.294 1.00 61.69 193 LEU A C 1
ATOM 1622 O O . LEU A 1 193 ? -46.556 4.649 18.087 1.00 61.69 193 LEU A O 1
ATOM 1626 N N . THR A 1 194 ? -45.055 4.564 16.424 1.00 68.00 194 THR A N 1
ATOM 1627 C CA . THR A 1 194 ? -45.152 3.111 16.198 1.00 68.00 194 THR A CA 1
ATOM 1628 C C . THR A 1 194 ? -43.902 2.352 16.623 1.00 68.00 194 THR A C 1
ATOM 1630 O O . THR A 1 194 ? -43.997 1.154 16.873 1.00 68.00 194 THR A O 1
ATOM 1633 N N . ASN A 1 195 ? -42.759 3.030 16.793 1.00 53.62 195 ASN A N 1
ATOM 1634 C CA . ASN A 1 195 ? -41.504 2.432 17.266 1.00 53.62 195 ASN A CA 1
ATOM 1635 C C . ASN A 1 195 ? -41.071 1.180 16.472 1.00 53.62 195 ASN A C 1
ATOM 1637 O O . ASN A 1 195 ? -40.372 0.303 16.981 1.00 53.62 195 ASN A O 1
ATOM 1641 N N . THR A 1 196 ? -41.485 1.105 15.211 1.00 54.19 196 THR A N 1
ATOM 1642 C CA . THR A 1 196 ? -41.055 0.104 14.234 1.00 54.19 196 THR A CA 1
ATOM 1643 C C . THR A 1 196 ? -40.247 0.798 13.150 1.00 54.19 196 THR A C 1
ATOM 1645 O O . THR A 1 196 ? -40.573 1.920 12.764 1.00 54.19 196 THR A O 1
ATOM 1648 N N . ALA A 1 197 ? -39.167 0.137 12.733 1.00 53.06 197 ALA A N 1
ATOM 1649 C CA . ALA A 1 197 ? -38.297 0.565 11.641 1.00 53.06 197 ALA A CA 1
ATOM 1650 C C . ALA A 1 197 ? -38.943 0.348 10.267 1.00 53.06 197 ALA A C 1
ATOM 1652 O O . ALA A 1 197 ? -39.790 -0.570 10.158 1.00 53.06 197 ALA A O 1
#

pLDDT: mean 70.05, std 18.0, range [37.41, 95.5]

Secondary structure (DSSP, 8-state):
---PPP---GGG--------------EE-TTS-EE-TT-HHHHHHSHHHHHHHHHS--TT------HHHHHHHHHHHS---PPPHHHHHHHHH-TT----SEEEEEEETTTTEEEEEETTEEEEESSSGGGGGSBHHHHHHHTTSPEE-TT--HHHHHHHHHHHHHHHTTS--GGGPPBPPP---------TTT---

Radius of gyration: 27.06 Å; Cα contacts (8 Å, |Δi|>4): 163; chains: 1; bounding box: 63×51×84 Å